Protein AF-A0A8K0AEJ9-F1 (afdb_monomer_lite)

Radius of gyration: 21.45 Å; chains: 1; bounding box: 53×52×56 Å

Sequence (208 aa):
MGLVEAIHPSLGTIEYKQPRVKLVFIGGSLLFFAAVFMVCALASYVIKTYRNLRSREKVFWNLAVVRALYGVFCTVMGSWAIWWDEVRKEKGFMTSFNSRYVHYSYKVAIQDVAHATTPTGFVTIYVTVGFFLFETIASTTSDLVFGKFNPLLNAHHFVSLLVGYFIVRTCVITFDLDDTTTPRPGNKNRYTASAIPALTRLLVVLQN

InterPro domains:
  IPR050846 TLC domain-containing [PTHR13439] (24-168)

Structure (mmCIF, N/CA/C/O backbone):
data_AF-A0A8K0AEJ9-F1
#
_entry.id   AF-A0A8K0AEJ9-F1
#
loop_
_atom_site.group_PDB
_atom_site.id
_atom_site.type_symbol
_atom_site.label_atom_id
_atom_site.label_alt_id
_atom_site.label_comp_id
_atom_site.label_asym_id
_atom_site.label_entity_id
_atom_site.label_seq_id
_atom_site.pdbx_PDB_ins_code
_atom_site.Cartn_x
_atom_site.Cartn_y
_atom_site.Cartn_z
_atom_site.occupancy
_atom_site.B_iso_or_equiv
_atom_site.auth_seq_id
_atom_site.auth_comp_id
_atom_site.auth_asym_id
_atom_site.auth_atom_id
_atom_site.pdbx_PDB_model_num
ATOM 1 N N . MET A 1 1 ? 12.250 -13.284 -16.154 1.00 59.59 1 MET A N 1
ATOM 2 C CA . MET A 1 1 ? 10.875 -12.789 -16.035 1.00 59.59 1 MET A CA 1
ATOM 3 C C . MET A 1 1 ? 10.715 -12.077 -14.701 1.00 59.59 1 MET A C 1
ATOM 5 O O . MET A 1 1 ? 11.185 -12.605 -13.694 1.00 59.59 1 MET A O 1
ATOM 9 N N . GLY A 1 2 ? 10.106 -10.890 -14.692 1.00 69.00 2 GLY A N 1
ATOM 10 C CA . GLY A 1 2 ? 9.662 -10.264 -13.447 1.00 69.00 2 GLY A CA 1
ATOM 11 C C . GLY A 1 2 ? 8.482 -11.036 -12.841 1.00 69.00 2 GLY A C 1
ATOM 12 O O . GLY A 1 2 ? 7.938 -11.956 -13.460 1.00 69.00 2 GLY A O 1
ATOM 13 N N . LEU A 1 3 ? 8.111 -10.714 -11.596 1.00 75.56 3 LEU A N 1
ATOM 14 C CA . LEU A 1 3 ? 7.035 -11.425 -10.885 1.00 75.56 3 LEU A CA 1
ATOM 15 C C . LEU A 1 3 ? 5.705 -11.293 -11.625 1.00 75.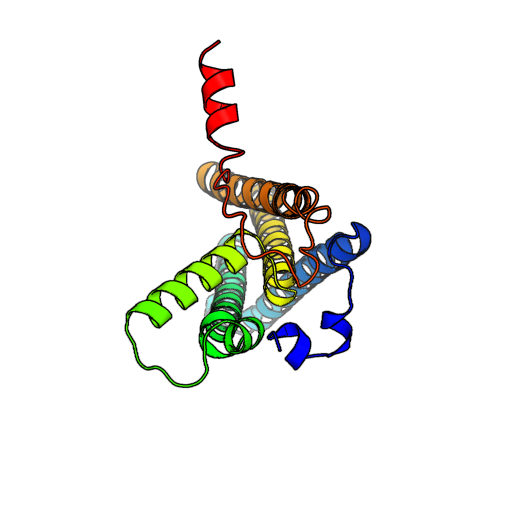56 3 LEU A C 1
ATOM 17 O O . LEU A 1 3 ? 4.933 -12.239 -11.730 1.00 75.56 3 LEU A O 1
ATOM 21 N N . VAL A 1 4 ? 5.446 -10.092 -12.128 1.00 78.56 4 VAL A N 1
ATOM 22 C CA . VAL A 1 4 ? 4.196 -9.732 -12.792 1.00 78.56 4 VAL A CA 1
ATOM 23 C C . VAL A 1 4 ? 4.031 -10.518 -14.096 1.00 78.56 4 VAL A C 1
ATOM 25 O O . VAL A 1 4 ? 2.950 -11.022 -14.391 1.00 78.56 4 VAL A O 1
ATOM 28 N N . GLU A 1 5 ? 5.122 -10.703 -14.830 1.00 79.31 5 GLU A N 1
ATOM 29 C CA . GLU A 1 5 ? 5.192 -11.484 -16.060 1.00 79.31 5 GLU A CA 1
ATOM 30 C C . GLU A 1 5 ? 5.078 -12.987 -15.798 1.00 79.31 5 GLU A C 1
ATOM 32 O O . GLU A 1 5 ? 4.494 -13.702 -16.610 1.00 79.31 5 GLU A O 1
ATOM 37 N N . ALA A 1 6 ? 5.588 -13.457 -14.655 1.00 78.00 6 ALA A N 1
ATOM 38 C CA . ALA A 1 6 ? 5.418 -14.838 -14.212 1.00 78.00 6 ALA A CA 1
ATOM 39 C C . ALA A 1 6 ? 3.964 -15.147 -13.808 1.00 78.00 6 ALA A C 1
ATOM 41 O O . ALA A 1 6 ? 3.507 -16.272 -13.997 1.00 78.00 6 ALA A O 1
ATOM 42 N N . ILE A 1 7 ? 3.230 -14.160 -13.275 1.00 79.94 7 ILE A N 1
ATOM 43 C CA . ILE A 1 7 ? 1.806 -14.299 -12.931 1.00 79.94 7 ILE A CA 1
ATOM 44 C C . ILE A 1 7 ? 0.945 -14.310 -14.195 1.00 79.94 7 ILE A C 1
ATOM 46 O O . ILE A 1 7 ? 0.068 -15.162 -14.336 1.00 79.94 7 ILE A O 1
ATOM 50 N N . HIS A 1 8 ? 1.163 -13.362 -15.109 1.00 79.69 8 HIS A N 1
ATOM 51 C CA . HIS A 1 8 ? 0.443 -13.337 -16.376 1.00 79.69 8 HIS A CA 1
ATOM 52 C C . HIS A 1 8 ? 1.277 -12.668 -17.481 1.00 79.69 8 HIS A C 1
ATOM 54 O O . HIS A 1 8 ? 1.632 -11.491 -17.354 1.00 79.69 8 HIS A O 1
ATOM 60 N N . PRO A 1 9 ? 1.526 -13.348 -18.617 1.00 77.94 9 PRO A N 1
ATOM 61 C CA . PRO A 1 9 ? 2.433 -12.847 -19.650 1.00 77.94 9 PRO A CA 1
ATOM 62 C C . PRO A 1 9 ? 1.942 -11.543 -20.294 1.00 77.94 9 PRO A C 1
ATOM 64 O O . PRO A 1 9 ? 2.753 -10.714 -20.700 1.00 77.94 9 PRO A O 1
ATOM 67 N N . SER A 1 10 ? 0.625 -11.301 -20.326 1.00 77.75 10 SER A N 1
ATOM 68 C CA . SER A 1 10 ? 0.078 -10.057 -20.887 1.00 77.75 10 SER A CA 1
ATOM 69 C C . SER A 1 10 ? 0.404 -8.815 -20.058 1.00 77.75 10 SER A C 1
ATOM 71 O O . SER A 1 10 ? 0.270 -7.714 -20.574 1.00 77.75 10 SER A O 1
ATOM 73 N N . LEU A 1 11 ? 0.787 -8.954 -18.784 1.00 74.19 11 LEU A N 1
ATOM 74 C CA . LEU A 1 11 ? 1.164 -7.811 -17.951 1.00 74.19 11 LEU A CA 1
ATOM 75 C C . LEU A 1 11 ? 2.573 -7.303 -18.305 1.00 74.19 11 LEU A C 1
ATOM 77 O O . LEU A 1 11 ? 2.883 -6.143 -18.051 1.00 74.19 11 LEU A O 1
ATOM 81 N N . GLY A 1 12 ? 3.409 -8.120 -18.952 1.00 70.00 12 GLY A N 1
ATOM 82 C CA . GLY A 1 12 ? 4.720 -7.690 -19.450 1.00 70.00 12 GLY A CA 1
ATOM 83 C C . GLY A 1 12 ? 4.646 -6.783 -20.681 1.00 70.00 12 GLY A C 1
ATOM 84 O O . GLY A 1 12 ? 5.571 -6.021 -20.937 1.00 70.00 12 GLY A O 1
ATOM 85 N N . THR A 1 13 ? 3.540 -6.825 -21.430 1.00 76.38 13 THR A N 1
ATOM 86 C CA . THR A 1 13 ? 3.364 -6.067 -22.682 1.00 76.38 13 THR A CA 1
ATOM 87 C C . THR A 1 13 ? 2.575 -4.767 -22.509 1.00 76.38 13 THR A C 1
ATOM 89 O O . THR A 1 13 ? 2.302 -4.083 -23.492 1.00 76.38 13 THR A O 1
ATOM 92 N N . ILE A 1 14 ? 2.146 -4.436 -21.287 1.00 79.06 14 ILE A N 1
ATOM 93 C CA . ILE A 1 14 ? 1.323 -3.249 -21.023 1.00 79.06 14 ILE A CA 1
ATOM 94 C C . ILE A 1 14 ? 2.189 -1.992 -20.983 1.00 79.06 14 ILE A C 1
ATOM 96 O O . ILE A 1 14 ? 3.229 -1.940 -20.330 1.00 79.06 14 ILE A O 1
ATOM 100 N N . GLU A 1 15 ? 1.699 -0.927 -21.612 1.00 82.31 15 GLU A N 1
ATOM 101 C CA . GLU A 1 15 ? 2.324 0.387 -21.544 1.00 82.31 15 GLU A CA 1
ATOM 102 C C . GLU A 1 15 ? 1.940 1.125 -20.249 1.00 82.31 15 GLU A C 1
ATOM 104 O O . GLU A 1 15 ? 0.974 1.888 -20.174 1.00 82.31 15 GLU A O 1
ATOM 109 N N . TYR A 1 16 ? 2.737 0.922 -19.202 1.00 77.50 16 TYR A N 1
ATOM 110 C CA . TYR A 1 16 ? 2.529 1.529 -17.881 1.00 77.50 16 TYR A CA 1
ATOM 111 C C . TYR A 1 16 ? 2.635 3.067 -17.871 1.00 77.50 16 TYR A C 1
ATOM 113 O O . TYR A 1 16 ? 2.119 3.731 -16.970 1.00 77.50 16 TYR A O 1
ATOM 121 N N . LYS A 1 17 ? 3.244 3.675 -18.898 1.00 75.25 17 LYS A N 1
ATOM 122 C CA . LYS A 1 17 ? 3.342 5.138 -19.025 1.00 75.25 17 LYS A CA 1
ATOM 123 C C . LYS A 1 17 ? 1.991 5.800 -19.320 1.00 75.25 17 LYS A C 1
ATOM 125 O O . LYS A 1 17 ? 1.803 6.964 -18.947 1.00 75.25 17 LYS A O 1
ATOM 130 N N . GLN A 1 18 ? 1.037 5.073 -19.903 1.00 80.06 18 GLN A N 1
ATOM 131 C CA . GLN A 1 18 ? -0.262 5.617 -20.283 1.00 80.06 18 GLN A CA 1
ATOM 132 C C . GLN A 1 18 ? -1.083 6.032 -19.041 1.00 80.06 18 GLN A C 1
ATOM 134 O O . GLN A 1 18 ? -1.255 5.236 -18.115 1.00 80.06 18 GLN A O 1
ATOM 139 N N . PRO A 1 19 ? -1.659 7.252 -18.997 1.00 75.62 19 PRO A N 1
ATOM 140 C CA . PRO A 1 19 ? -2.388 7.740 -17.819 1.00 75.62 19 PRO A CA 1
ATOM 141 C C . PRO A 1 19 ? -3.609 6.883 -17.470 1.00 75.62 19 PRO A C 1
ATOM 143 O O . PRO A 1 19 ? -3.923 6.697 -16.296 1.00 75.62 19 PRO A O 1
ATOM 146 N N . ARG A 1 20 ? -4.271 6.308 -18.480 1.00 77.38 20 ARG A N 1
ATOM 147 C CA . ARG A 1 20 ? -5.414 5.411 -18.285 1.00 77.38 20 ARG A CA 1
ATOM 148 C C . ARG A 1 20 ? -5.016 4.143 -17.531 1.00 77.38 20 ARG A C 1
ATOM 150 O O . ARG A 1 20 ? -5.710 3.760 -16.597 1.00 77.38 20 ARG A O 1
ATOM 157 N N . VAL A 1 21 ? -3.889 3.533 -17.897 1.00 82.38 21 VAL A N 1
ATOM 158 C CA . VAL A 1 21 ? -3.359 2.337 -17.228 1.00 82.38 21 VAL A CA 1
ATOM 159 C C . VAL A 1 21 ? -3.029 2.656 -15.771 1.00 82.38 21 VAL A C 1
ATOM 161 O O . VAL A 1 21 ? -3.487 1.951 -14.876 1.00 82.38 21 VAL A O 1
ATOM 164 N N . LYS A 1 22 ? -2.345 3.779 -15.514 1.00 82.94 22 LYS A N 1
ATOM 165 C CA . LYS A 1 22 ? -2.042 4.243 -14.148 1.00 82.94 22 LYS A CA 1
ATOM 166 C C . LYS A 1 22 ? -3.300 4.363 -13.294 1.00 82.94 22 LYS A C 1
ATOM 168 O O . LYS A 1 22 ? -3.340 3.835 -12.188 1.00 82.94 22 LYS A O 1
ATOM 173 N N . LEU A 1 23 ? -4.337 5.021 -13.813 1.00 80.38 23 LEU A N 1
ATOM 174 C CA . LEU A 1 23 ? -5.600 5.196 -13.095 1.00 80.38 23 LEU A CA 1
ATOM 175 C C . LEU A 1 23 ? -6.321 3.870 -12.842 1.00 80.38 23 LEU A C 1
ATOM 177 O O . LEU A 1 23 ? -6.885 3.699 -11.768 1.00 80.38 23 LEU A O 1
ATOM 181 N N . VAL A 1 24 ? -6.280 2.924 -13.784 1.00 86.62 24 VAL A N 1
ATOM 182 C CA . VAL A 1 24 ? -6.877 1.593 -13.596 1.00 86.62 24 VAL A CA 1
ATOM 183 C C . VAL A 1 24 ? -6.157 0.820 -12.491 1.00 86.62 24 VAL A C 1
ATOM 185 O O . VAL A 1 24 ? -6.822 0.254 -11.629 1.00 86.62 24 VAL A O 1
ATOM 188 N N . PHE A 1 25 ? -4.823 0.835 -12.452 1.00 87.06 25 PHE A N 1
ATOM 189 C CA . PHE A 1 25 ? -4.064 0.159 -11.394 1.00 87.06 25 PHE A CA 1
ATOM 190 C C . PHE A 1 25 ? -4.223 0.837 -10.027 1.00 87.06 25 PHE A C 1
ATOM 192 O O . PHE A 1 25 ? -4.432 0.153 -9.024 1.00 87.06 25 PHE A O 1
ATOM 199 N N . ILE A 1 26 ? -4.176 2.171 -9.969 1.00 86.94 26 ILE A N 1
ATOM 200 C CA . ILE A 1 26 ? -4.368 2.933 -8.723 1.00 86.94 26 ILE A CA 1
ATOM 201 C C . ILE A 1 26 ? -5.808 2.775 -8.211 1.00 86.94 26 ILE A C 1
ATOM 203 O O . ILE A 1 26 ? -6.024 2.476 -7.040 1.00 86.94 26 ILE A O 1
ATOM 207 N N . GLY A 1 27 ? -6.805 2.927 -9.083 1.00 85.75 27 GLY A N 1
ATOM 208 C CA . GLY A 1 27 ? -8.216 2.766 -8.728 1.00 85.75 27 GLY A CA 1
ATOM 209 C C . GLY A 1 27 ? -8.565 1.323 -8.367 1.00 85.75 27 GLY A C 1
ATOM 210 O O . GLY A 1 27 ? -9.281 1.083 -7.398 1.00 85.75 27 GLY A O 1
ATOM 211 N N . GLY A 1 28 ? -8.010 0.354 -9.098 1.00 89.75 28 GLY A N 1
ATOM 212 C CA . GLY A 1 28 ? -8.178 -1.069 -8.822 1.00 89.75 28 GLY A CA 1
ATOM 213 C C . GLY A 1 28 ? -7.574 -1.480 -7.481 1.00 89.75 28 GLY A C 1
ATOM 214 O O . GLY A 1 28 ? -8.232 -2.170 -6.708 1.00 89.75 28 GLY A O 1
ATOM 215 N N . SER A 1 29 ? -6.365 -1.009 -7.157 1.00 90.75 29 SER A N 1
ATOM 216 C CA . SER A 1 29 ? -5.747 -1.264 -5.847 1.00 90.75 29 SER A CA 1
ATOM 217 C C . SER A 1 29 ? -6.504 -0.579 -4.707 1.00 90.75 29 SER A C 1
ATOM 219 O O . SER A 1 29 ? -6.737 -1.213 -3.680 1.00 90.75 29 SER A O 1
ATOM 221 N N . LEU A 1 30 ? -6.980 0.655 -4.896 1.00 89.81 30 LEU A N 1
ATOM 222 C CA . LEU A 1 30 ? -7.853 1.325 -3.927 1.00 89.81 30 LEU A CA 1
ATOM 223 C C . LEU A 1 30 ? -9.119 0.507 -3.650 1.00 89.81 30 LEU A C 1
ATOM 225 O O . LEU A 1 30 ? -9.461 0.276 -2.490 1.00 89.81 30 LEU A O 1
ATOM 229 N N . LEU A 1 31 ? -9.799 0.040 -4.701 1.00 93.56 31 LEU A N 1
ATOM 230 C CA . LEU A 1 31 ? -11.008 -0.770 -4.567 1.00 93.56 31 LEU A CA 1
ATOM 231 C C . LEU A 1 31 ? -10.716 -2.113 -3.890 1.00 93.56 31 LEU A C 1
ATOM 233 O O . LEU A 1 31 ? -11.483 -2.545 -3.033 1.00 93.56 31 LEU A O 1
ATOM 237 N N . PHE A 1 32 ? -9.599 -2.752 -4.235 1.00 93.50 32 PHE A N 1
ATOM 238 C CA . PHE A 1 32 ? -9.157 -3.994 -3.611 1.00 93.50 32 PHE A CA 1
ATOM 239 C C . PHE A 1 32 ? -8.949 -3.822 -2.102 1.00 93.50 32 PHE A C 1
ATOM 241 O O . PHE A 1 32 ? -9.530 -4.571 -1.318 1.00 93.50 32 PHE A O 1
ATOM 248 N N . PHE A 1 33 ? -8.192 -2.810 -1.669 1.00 92.38 33 PHE A N 1
ATOM 249 C CA . PHE A 1 33 ? -7.968 -2.569 -0.240 1.00 92.38 33 PHE A CA 1
ATOM 250 C C . PHE A 1 33 ? -9.242 -2.132 0.491 1.00 92.38 33 PHE A C 1
ATOM 252 O O . PHE A 1 33 ? -9.452 -2.545 1.632 1.00 92.38 33 PHE A O 1
ATOM 259 N N . ALA A 1 34 ? -10.138 -1.392 -0.169 1.00 90.94 34 ALA A N 1
ATOM 260 C CA . ALA A 1 34 ? -11.462 -1.091 0.370 1.00 90.94 34 ALA A CA 1
ATOM 261 C C . ALA A 1 34 ? -12.310 -2.362 0.560 1.00 90.94 34 ALA A C 1
ATOM 263 O O . ALA A 1 34 ? -12.944 -2.530 1.601 1.00 90.94 34 ALA A O 1
ATOM 264 N N . ALA A 1 35 ? -12.287 -3.293 -0.396 1.00 92.75 35 ALA A N 1
ATOM 265 C CA . ALA A 1 35 ? -12.978 -4.574 -0.277 1.00 92.75 35 ALA A CA 1
ATOM 266 C C . ALA A 1 35 ? -12.390 -5.431 0.854 1.00 92.75 35 ALA A C 1
ATOM 268 O O . ALA A 1 35 ? -13.140 -5.951 1.678 1.00 92.75 35 ALA A O 1
ATOM 269 N N . VAL A 1 36 ? -11.059 -5.520 0.958 1.00 91.56 36 VAL A N 1
ATOM 270 C CA . VAL A 1 36 ? -10.372 -6.206 2.067 1.00 91.56 36 VAL A CA 1
ATOM 271 C C . VAL A 1 36 ? -10.753 -5.586 3.411 1.00 91.56 36 VAL A C 1
ATOM 273 O O . VAL A 1 36 ? -11.052 -6.314 4.355 1.00 91.56 36 VAL A O 1
ATOM 276 N N . PHE A 1 37 ? -10.806 -4.256 3.501 1.00 91.25 37 PHE A N 1
ATOM 277 C CA . PHE A 1 37 ? -11.259 -3.551 4.699 1.00 91.25 37 PHE A CA 1
ATOM 278 C C . PHE A 1 37 ? -12.699 -3.923 5.070 1.00 91.25 37 PHE A C 1
ATOM 280 O O . PHE A 1 37 ? -12.971 -4.223 6.231 1.00 91.25 37 PHE A O 1
ATOM 287 N N . MET A 1 38 ? -13.611 -3.960 4.094 1.00 90.38 38 MET A N 1
ATOM 288 C CA . MET A 1 38 ? -15.008 -4.349 4.308 1.00 90.38 38 MET A CA 1
ATOM 289 C C . MET A 1 38 ? -15.139 -5.805 4.761 1.00 90.38 38 MET A C 1
ATOM 291 O O . MET A 1 38 ? -15.845 -6.087 5.727 1.00 90.38 38 MET A O 1
ATOM 295 N N . VAL A 1 39 ? -14.424 -6.729 4.118 1.00 90.88 39 VAL A N 1
ATOM 296 C CA . VAL A 1 39 ? -14.401 -8.145 4.509 1.00 90.88 39 VAL A CA 1
ATOM 297 C C . VAL A 1 39 ? -13.821 -8.307 5.912 1.00 90.88 39 VAL A C 1
ATOM 299 O O . VAL A 1 39 ? -14.400 -9.020 6.728 1.00 90.88 39 VAL A O 1
ATOM 302 N N . CYS A 1 40 ? -12.732 -7.605 6.235 1.00 88.81 40 CYS A N 1
ATOM 303 C CA . CYS A 1 40 ? -12.133 -7.611 7.568 1.00 88.81 40 CYS A CA 1
ATOM 304 C C . CYS A 1 40 ? -13.101 -7.064 8.621 1.00 88.81 40 CYS A C 1
ATOM 306 O O . CYS A 1 40 ? -13.229 -7.648 9.698 1.00 88.81 40 CYS A O 1
ATOM 308 N N . ALA A 1 41 ? -13.828 -5.992 8.303 1.00 86.81 41 ALA A N 1
ATOM 309 C CA . ALA A 1 41 ? -14.835 -5.433 9.190 1.00 86.81 41 ALA A CA 1
ATOM 310 C C . ALA A 1 41 ? -15.947 -6.450 9.473 1.00 86.81 41 ALA A C 1
ATOM 312 O O . ALA A 1 41 ? -16.267 -6.674 10.640 1.00 86.81 41 ALA A O 1
ATOM 313 N N . LEU A 1 42 ? -16.484 -7.103 8.434 1.00 88.38 42 LEU A N 1
ATOM 314 C CA . LEU A 1 42 ? -17.519 -8.137 8.548 1.00 88.38 42 LEU A CA 1
ATOM 315 C C . LEU A 1 42 ? -17.032 -9.359 9.335 1.00 88.38 42 LEU A C 1
ATOM 317 O O . LEU A 1 42 ? -17.702 -9.791 10.270 1.00 88.38 42 LEU A O 1
ATOM 321 N N . ALA A 1 43 ? -15.850 -9.883 9.008 1.00 87.25 43 ALA A N 1
ATOM 322 C CA . ALA A 1 43 ? -15.257 -11.024 9.700 1.00 87.25 43 ALA A CA 1
ATOM 323 C C . ALA A 1 43 ? -14.997 -10.717 11.182 1.00 87.25 43 ALA A C 1
ATOM 325 O O . ALA A 1 43 ? -15.254 -11.548 12.054 1.00 87.25 43 ALA A O 1
ATOM 326 N N . SER A 1 44 ? -14.557 -9.495 11.490 1.00 85.69 44 SER A N 1
ATOM 327 C CA . SER A 1 44 ? -14.261 -9.084 12.861 1.00 85.69 44 SER A CA 1
ATOM 328 C C . SER A 1 44 ? -15.513 -8.992 13.740 1.00 85.69 44 SER A C 1
ATOM 330 O O . SER A 1 44 ? -15.405 -9.184 14.949 1.00 85.69 44 SER A O 1
ATOM 332 N N . TYR A 1 45 ? -16.721 -8.819 13.181 1.00 84.25 45 TYR A N 1
ATOM 333 C CA . TYR A 1 45 ? -17.969 -8.866 13.966 1.00 84.25 45 TYR A CA 1
ATOM 334 C C . TYR A 1 45 ? -18.229 -10.222 14.638 1.00 84.25 45 TYR A C 1
ATOM 336 O O . TYR A 1 45 ? -18.959 -10.273 15.632 1.00 84.25 45 TYR A O 1
ATOM 344 N N . VAL A 1 46 ? -17.615 -11.303 14.149 1.00 84.50 46 VAL A N 1
ATOM 345 C CA . VAL A 1 46 ? -17.721 -12.644 14.745 1.00 84.50 46 VAL A CA 1
ATOM 346 C C . VAL A 1 46 ? -16.939 -12.732 16.066 1.00 84.50 46 VAL A C 1
ATOM 348 O O . VAL A 1 46 ? -17.272 -13.525 16.947 1.00 84.50 46 VAL A O 1
ATOM 351 N N . ILE A 1 47 ? -15.931 -11.876 16.259 1.00 86.56 47 ILE A N 1
ATOM 352 C CA . ILE A 1 47 ? -15.034 -11.915 17.416 1.00 86.56 47 ILE A CA 1
ATOM 353 C C . ILE A 1 47 ? -15.641 -11.117 18.580 1.00 86.56 47 ILE A C 1
ATOM 355 O O . ILE A 1 47 ? -15.885 -9.913 18.479 1.00 86.56 47 ILE A O 1
ATOM 359 N N . LYS A 1 48 ? -15.829 -11.769 19.739 1.00 79.38 48 LYS A N 1
ATOM 360 C CA . LYS A 1 48 ? -16.346 -11.124 20.968 1.00 79.38 48 LYS A CA 1
ATOM 361 C C . LYS A 1 48 ? -15.514 -9.909 21.389 1.00 79.38 48 LYS A C 1
ATOM 363 O O . LYS A 1 48 ? -16.083 -8.885 21.754 1.00 79.38 48 LYS A O 1
ATOM 368 N N . THR A 1 49 ? -14.189 -10.008 21.280 1.00 82.62 49 THR A N 1
ATOM 369 C CA . THR A 1 49 ? -13.251 -8.913 21.561 1.00 82.62 49 THR A CA 1
ATOM 370 C C . THR A 1 49 ? -13.577 -7.685 20.719 1.00 82.62 49 THR A C 1
ATOM 372 O O . THR A 1 49 ? -13.824 -6.621 21.271 1.00 82.62 49 THR A O 1
ATOM 375 N N . TYR A 1 50 ? -13.694 -7.843 19.398 1.00 80.75 50 TYR A N 1
ATOM 376 C CA . TYR A 1 50 ? -13.988 -6.740 18.483 1.00 80.75 50 TYR A CA 1
ATOM 377 C C . TYR A 1 50 ? -15.364 -6.114 18.736 1.00 80.75 50 TYR A C 1
ATOM 379 O O . TYR A 1 50 ? -15.520 -4.902 18.617 1.00 80.75 50 TYR A O 1
ATOM 387 N N . ARG A 1 51 ? -16.371 -6.899 19.140 1.00 80.81 51 ARG A N 1
ATOM 388 C CA . ARG A 1 51 ? -17.712 -6.369 19.443 1.00 80.81 51 ARG A CA 1
ATOM 389 C C . ARG A 1 51 ? -17.713 -5.351 20.585 1.00 80.81 51 ARG A C 1
ATOM 391 O O . ARG A 1 51 ? -18.457 -4.374 20.482 1.00 80.81 51 ARG A O 1
ATOM 398 N N . ASN A 1 52 ? -16.869 -5.556 21.596 1.00 87.25 52 ASN A N 1
ATOM 399 C CA . ASN A 1 52 ? -16.771 -4.698 22.780 1.00 87.25 52 ASN A CA 1
ATOM 400 C C . ASN A 1 52 ? -15.890 -3.454 22.580 1.00 87.25 52 ASN A C 1
ATOM 402 O O . ASN A 1 52 ? -15.893 -2.576 23.439 1.00 87.25 52 ASN A O 1
ATOM 406 N N . LEU A 1 53 ? -15.159 -3.354 21.465 1.00 84.38 53 LEU A N 1
ATOM 407 C CA . LEU A 1 53 ? -14.356 -2.169 21.156 1.00 84.38 53 LEU A CA 1
ATOM 408 C C . LEU A 1 53 ? -15.244 -0.958 20.839 1.00 84.38 53 LEU A C 1
ATOM 410 O O . LEU A 1 53 ? -16.358 -1.078 20.312 1.00 84.38 53 LEU A O 1
ATOM 414 N N . ARG A 1 54 ? -14.721 0.244 21.087 1.00 83.06 54 ARG A N 1
ATOM 415 C CA . ARG A 1 54 ? -15.367 1.490 20.664 1.00 83.06 54 ARG A CA 1
ATOM 416 C C . ARG A 1 54 ? -15.366 1.576 19.136 1.00 83.06 54 ARG A C 1
ATOM 418 O O . ARG A 1 54 ? -14.419 1.142 18.485 1.00 83.06 54 ARG A O 1
ATOM 425 N N . SER A 1 55 ? -16.382 2.203 18.536 1.00 79.62 55 SER A N 1
ATOM 426 C CA . SER A 1 55 ? -16.500 2.327 17.068 1.00 79.62 55 SER A CA 1
ATOM 427 C C . SER A 1 55 ? -15.256 2.914 16.385 1.00 79.62 55 SER A C 1
ATOM 429 O O . SER A 1 55 ? -14.934 2.525 15.269 1.00 79.62 55 SER A O 1
ATOM 431 N N . ARG A 1 56 ? -14.511 3.786 17.078 1.00 79.56 56 ARG A N 1
ATOM 432 C CA . ARG A 1 56 ? -13.228 4.325 16.604 1.00 79.56 56 ARG A CA 1
ATOM 433 C C . ARG A 1 56 ? -12.128 3.261 16.548 1.00 79.56 56 ARG A C 1
ATOM 435 O O . ARG A 1 56 ? -11.403 3.165 15.566 1.00 79.56 56 ARG A O 1
ATOM 442 N N . GLU A 1 57 ? -12.006 2.456 17.598 1.00 84.56 57 GLU A N 1
ATOM 443 C CA . GLU A 1 57 ? -10.975 1.418 17.716 1.00 84.56 57 GLU A CA 1
ATOM 444 C C . GLU A 1 57 ? -11.208 0.292 16.707 1.00 84.56 57 GLU A C 1
ATOM 446 O O . GLU A 1 57 ? -10.249 -0.262 16.186 1.00 84.56 57 GLU A O 1
ATOM 451 N N . LYS A 1 58 ? -12.471 0.019 16.353 1.00 85.94 58 LYS A N 1
ATOM 452 C CA . LYS A 1 58 ? -12.840 -0.914 15.276 1.00 85.94 58 LYS A CA 1
ATOM 453 C C . LYS A 1 58 ? -12.244 -0.511 13.928 1.00 85.94 58 LYS A C 1
ATOM 455 O O . LYS A 1 58 ? -11.689 -1.348 13.222 1.00 85.94 58 LYS A O 1
ATOM 460 N N . VAL A 1 59 ? -12.332 0.775 13.586 1.00 86.00 59 VAL A N 1
ATOM 461 C CA . VAL A 1 59 ? -11.767 1.306 12.338 1.00 86.00 59 VAL A CA 1
ATOM 462 C C . VAL A 1 59 ? -10.244 1.191 12.357 1.00 86.00 59 VAL A C 1
ATOM 464 O O . VAL A 1 59 ? -9.675 0.644 11.416 1.00 86.00 59 VAL A O 1
ATOM 467 N N . PHE A 1 60 ? -9.589 1.598 13.450 1.00 86.06 60 PHE A N 1
ATOM 468 C CA . PHE A 1 60 ? -8.135 1.444 13.598 1.00 86.06 60 PHE A CA 1
ATOM 469 C C . PHE A 1 60 ? -7.674 -0.014 13.539 1.00 86.06 60 PHE A C 1
ATOM 471 O O . PHE A 1 60 ? -6.653 -0.299 12.918 1.00 86.06 60 PHE A O 1
ATOM 478 N N . TRP A 1 61 ? -8.434 -0.934 14.135 1.00 87.50 61 TRP A N 1
ATOM 479 C CA . TRP A 1 61 ? -8.160 -2.367 14.080 1.00 87.50 61 TRP A CA 1
ATOM 480 C C . TRP A 1 61 ? -8.174 -2.879 12.640 1.00 87.50 61 TRP A C 1
ATOM 482 O O . TRP A 1 61 ? -7.218 -3.508 12.194 1.00 87.50 61 TRP A O 1
ATOM 492 N N . ASN A 1 62 ? -9.220 -2.552 11.878 1.00 89.88 62 ASN A N 1
ATOM 493 C CA . ASN A 1 62 ? -9.308 -2.961 10.478 1.00 89.88 62 ASN A CA 1
ATOM 494 C C . ASN A 1 62 ? -8.213 -2.306 9.626 1.00 89.88 62 ASN A C 1
ATOM 496 O O . ASN A 1 62 ? -7.597 -2.987 8.812 1.00 89.88 62 ASN A O 1
AT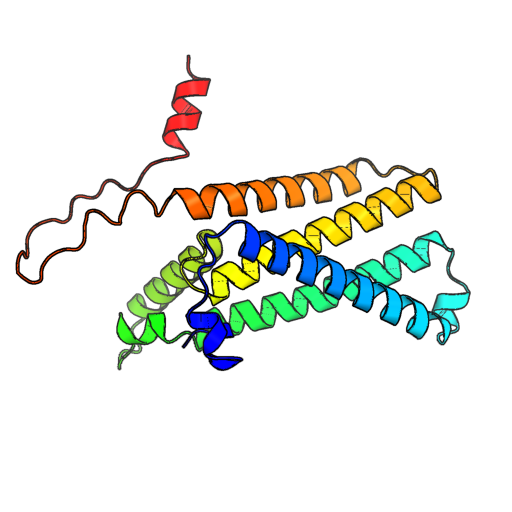OM 500 N N . LEU A 1 63 ? -7.901 -1.024 9.845 1.00 88.56 63 LEU A N 1
ATOM 501 C CA . LEU A 1 63 ? -6.776 -0.356 9.178 1.00 88.56 63 LEU A CA 1
ATOM 502 C C . LEU A 1 63 ? -5.439 -1.052 9.471 1.00 88.56 63 LEU A C 1
ATOM 504 O O . LEU A 1 63 ? -4.632 -1.220 8.559 1.00 88.56 63 LEU A O 1
ATOM 508 N N . ALA A 1 64 ? -5.212 -1.504 10.707 1.00 89.94 64 ALA A N 1
ATOM 509 C CA . ALA A 1 64 ? -4.008 -2.247 11.067 1.00 89.94 64 ALA A CA 1
ATOM 510 C C . ALA A 1 64 ? -3.896 -3.577 10.303 1.00 89.94 64 ALA A C 1
ATOM 512 O O . ALA A 1 64 ? -2.814 -3.914 9.824 1.00 89.94 64 ALA A O 1
ATOM 513 N N . VAL A 1 65 ? -5.007 -4.298 10.120 1.00 90.50 65 VAL A N 1
ATOM 514 C CA . VAL A 1 65 ? -5.026 -5.537 9.325 1.00 90.50 65 VAL A CA 1
ATOM 515 C C . VAL A 1 65 ? -4.695 -5.260 7.858 1.00 90.50 65 VAL A C 1
ATOM 517 O O . VAL A 1 65 ? -3.850 -5.947 7.284 1.00 90.50 65 VAL A O 1
ATOM 520 N N . VAL A 1 66 ? -5.296 -4.232 7.250 1.00 92.69 66 VAL A N 1
ATOM 521 C CA . VAL A 1 66 ? -5.011 -3.886 5.847 1.00 92.69 66 VAL A CA 1
ATOM 522 C C . VAL A 1 66 ? -3.544 -3.461 5.670 1.00 92.69 66 VAL A C 1
ATOM 524 O O . VAL A 1 66 ? -2.905 -3.885 4.709 1.00 92.69 66 VAL A O 1
ATOM 527 N N . ARG A 1 67 ? -2.967 -2.713 6.625 1.00 91.69 67 ARG A N 1
ATOM 528 C CA . ARG A 1 67 ? -1.526 -2.383 6.646 1.00 91.69 67 ARG A CA 1
ATOM 529 C C . ARG A 1 67 ? -0.645 -3.624 6.719 1.00 91.69 67 ARG A C 1
ATOM 531 O O . ARG A 1 67 ? 0.353 -3.697 6.010 1.00 91.69 67 ARG A O 1
ATOM 538 N N . ALA A 1 68 ? -1.001 -4.593 7.560 1.00 92.38 68 ALA A N 1
ATOM 539 C CA . ALA A 1 68 ? -0.246 -5.836 7.682 1.00 92.38 68 ALA A CA 1
ATOM 540 C C . ALA A 1 68 ? -0.268 -6.635 6.370 1.00 92.38 68 ALA A C 1
ATOM 542 O O . ALA A 1 68 ? 0.779 -7.086 5.911 1.00 92.38 68 ALA A O 1
ATOM 543 N N . LEU A 1 69 ? -1.434 -6.744 5.722 1.00 92.31 69 LEU A N 1
ATOM 544 C CA . LEU A 1 69 ? -1.572 -7.404 4.419 1.00 92.31 69 LEU A CA 1
ATOM 545 C C . LEU A 1 69 ? -0.748 -6.711 3.331 1.00 92.31 69 LEU A C 1
ATOM 547 O O . LEU A 1 69 ? -0.055 -7.375 2.562 1.00 92.31 69 LEU A O 1
ATOM 551 N N . TYR A 1 70 ? -0.776 -5.379 3.299 1.00 91.69 70 TYR A N 1
ATOM 552 C CA . TYR A 1 70 ? 0.068 -4.602 2.399 1.00 91.69 70 TYR A CA 1
ATOM 553 C C . TYR A 1 70 ? 1.567 -4.811 2.681 1.00 91.69 70 TYR A C 1
ATOM 555 O O . TYR A 1 70 ? 2.358 -4.971 1.754 1.00 91.69 70 TYR A O 1
ATOM 563 N N . GLY A 1 71 ? 1.965 -4.896 3.953 1.00 90.75 71 GLY A N 1
ATOM 564 C CA . GLY A 1 71 ? 3.335 -5.226 4.347 1.00 90.75 71 GLY A CA 1
ATOM 565 C C . GLY A 1 71 ? 3.793 -6.583 3.808 1.00 90.75 71 GLY A C 1
ATOM 566 O O . GLY A 1 71 ? 4.863 -6.668 3.209 1.00 90.75 71 GLY A O 1
ATOM 567 N N . VAL A 1 72 ? 2.957 -7.621 3.938 1.00 92.69 72 VAL A N 1
ATOM 568 C CA . VAL A 1 72 ? 3.232 -8.957 3.374 1.00 92.69 72 VAL A CA 1
ATOM 569 C C . VAL A 1 72 ? 3.392 -8.886 1.857 1.00 92.69 72 VAL A C 1
ATOM 571 O O . VAL A 1 72 ? 4.345 -9.451 1.320 1.00 92.69 72 VAL A O 1
ATOM 574 N N . PHE A 1 73 ? 2.512 -8.154 1.167 1.00 91.50 73 PHE A N 1
ATOM 575 C CA . PHE A 1 73 ? 2.636 -7.916 -0.271 1.00 91.50 73 PHE A CA 1
ATOM 576 C C . PHE A 1 73 ? 4.002 -7.306 -0.622 1.00 91.50 73 PHE A C 1
ATOM 578 O O . PHE A 1 73 ? 4.725 -7.869 -1.442 1.00 91.50 73 PHE A O 1
ATOM 585 N N . CYS A 1 74 ? 4.417 -6.228 0.048 1.00 87.56 74 CYS A N 1
ATOM 586 C CA . CYS A 1 74 ? 5.720 -5.596 -0.178 1.00 87.56 74 CYS A CA 1
ATOM 587 C C . CYS A 1 74 ? 6.897 -6.546 0.078 1.00 87.56 74 CYS A C 1
ATOM 589 O O . CYS A 1 74 ? 7.868 -6.534 -0.677 1.00 87.56 74 CYS A O 1
ATOM 591 N N . THR A 1 75 ? 6.819 -7.397 1.105 1.00 88.19 75 THR A N 1
ATOM 592 C CA . THR A 1 75 ? 7.852 -8.406 1.375 1.00 88.19 75 THR A CA 1
ATOM 593 C C . THR A 1 75 ? 7.947 -9.429 0.247 1.00 88.19 75 THR A C 1
ATOM 595 O O . THR A 1 75 ? 9.058 -9.767 -0.161 1.00 88.19 75 THR A O 1
ATOM 598 N N . VAL A 1 76 ? 6.818 -9.894 -0.291 1.00 88.56 76 VAL A N 1
ATOM 599 C CA . VAL A 1 76 ? 6.795 -10.841 -1.418 1.00 88.56 76 VAL A CA 1
ATOM 600 C C . VAL A 1 76 ? 7.354 -10.191 -2.683 1.00 88.56 76 VAL A C 1
ATOM 602 O O . VAL A 1 76 ? 8.251 -10.763 -3.300 1.00 88.56 76 VAL A O 1
ATOM 605 N N . MET A 1 77 ? 6.901 -8.981 -3.028 1.00 84.12 77 MET A N 1
ATOM 606 C CA . MET A 1 77 ? 7.402 -8.235 -4.192 1.00 84.12 77 MET A CA 1
ATOM 607 C C . MET A 1 77 ? 8.908 -7.966 -4.078 1.00 84.12 77 MET A C 1
ATOM 609 O O . MET A 1 77 ? 9.661 -8.230 -5.014 1.00 84.12 77 MET A O 1
ATOM 613 N N . GLY A 1 78 ? 9.362 -7.486 -2.916 1.00 81.94 78 GLY A N 1
ATOM 614 C CA . GLY A 1 78 ? 10.767 -7.177 -2.656 1.00 81.94 78 GLY A CA 1
ATOM 615 C C . GLY A 1 78 ? 11.653 -8.420 -2.657 1.00 81.94 78 GLY A C 1
ATOM 616 O O . GLY A 1 78 ? 12.738 -8.402 -3.236 1.00 81.94 78 GLY A O 1
ATOM 617 N N . SER A 1 79 ? 11.176 -9.524 -2.079 1.00 83.94 79 SER A N 1
ATOM 618 C CA . SER A 1 79 ? 11.903 -10.795 -2.116 1.00 83.94 79 SER A CA 1
ATOM 619 C C . SER A 1 79 ? 11.992 -11.318 -3.547 1.00 83.94 79 SER A C 1
ATOM 621 O O . SER A 1 79 ? 13.081 -11.611 -4.039 1.00 83.94 79 SER A O 1
ATOM 623 N N . TRP A 1 80 ? 10.881 -11.362 -4.281 1.00 82.56 80 TRP A N 1
ATOM 624 C CA . TRP A 1 80 ? 10.928 -11.807 -5.670 1.00 82.56 80 TRP A CA 1
ATOM 625 C C . TRP A 1 80 ? 11.887 -10.969 -6.507 1.00 82.56 80 TRP A C 1
ATOM 627 O O . TRP A 1 80 ? 12.708 -11.525 -7.238 1.00 82.56 80 TRP A O 1
ATOM 637 N N . ALA A 1 81 ? 11.834 -9.644 -6.344 1.00 76.44 81 ALA A N 1
ATOM 638 C CA . ALA A 1 81 ? 12.775 -8.753 -6.986 1.00 76.44 81 ALA A CA 1
ATOM 639 C C . ALA A 1 81 ? 14.205 -9.195 -6.654 1.00 76.44 81 ALA A C 1
ATOM 641 O O . ALA A 1 81 ? 14.980 -9.443 -7.566 1.00 76.44 81 ALA A O 1
ATOM 642 N N . ILE A 1 82 ? 14.591 -9.338 -5.386 1.00 73.00 82 ILE A N 1
ATOM 643 C CA . ILE A 1 82 ? 15.976 -9.664 -5.005 1.00 73.00 82 ILE A CA 1
ATOM 644 C C . ILE A 1 82 ? 16.456 -11.001 -5.598 1.00 73.00 82 ILE A C 1
ATOM 646 O O . ILE A 1 82 ? 17.563 -11.042 -6.138 1.00 73.00 82 ILE A O 1
ATOM 650 N N . TRP A 1 83 ? 15.645 -12.059 -5.539 1.00 73.75 83 TRP A N 1
ATOM 651 C CA . TRP A 1 83 ? 16.097 -13.429 -5.820 1.00 73.75 83 TRP A CA 1
ATOM 652 C C . TRP A 1 83 ? 15.780 -13.956 -7.232 1.00 73.75 83 TRP A C 1
ATOM 654 O O . TRP A 1 83 ? 16.567 -14.741 -7.766 1.00 73.75 83 TRP A O 1
ATOM 664 N N . TRP A 1 84 ? 14.661 -13.561 -7.849 1.00 67.50 84 TRP A N 1
ATOM 665 C CA . TRP A 1 84 ? 14.128 -14.235 -9.048 1.00 67.50 84 TRP A CA 1
ATOM 666 C C . TRP A 1 84 ? 14.053 -13.389 -10.316 1.00 67.50 84 TRP A C 1
ATOM 668 O O . TRP A 1 84 ? 13.870 -13.960 -11.391 1.00 67.50 84 TRP A O 1
ATOM 678 N N . ASP A 1 85 ? 14.238 -12.074 -10.239 1.00 67.75 85 ASP A N 1
ATOM 679 C CA . ASP A 1 85 ? 14.096 -11.211 -11.410 1.00 67.75 85 ASP A CA 1
ATOM 680 C C . ASP A 1 85 ? 15.207 -11.443 -12.460 1.00 67.75 85 ASP A C 1
ATOM 682 O O . ASP A 1 85 ? 16.375 -11.080 -12.279 1.00 67.75 85 ASP A O 1
ATOM 686 N N . GLU A 1 86 ? 14.855 -12.104 -13.569 1.00 57.88 86 GLU A N 1
ATOM 687 C CA . GLU A 1 86 ? 15.835 -12.560 -14.569 1.00 57.88 86 GLU A CA 1
ATOM 688 C C . GLU A 1 86 ? 16.365 -11.448 -15.478 1.00 57.88 86 GLU A C 1
ATOM 690 O O . GLU A 1 86 ? 17.418 -11.647 -16.082 1.00 57.88 86 GLU A O 1
ATOM 695 N N . VAL A 1 87 ? 15.732 -10.264 -15.509 1.00 54.44 87 VAL A N 1
ATOM 696 C CA . VAL A 1 87 ? 16.314 -9.061 -16.147 1.00 54.44 87 VAL A CA 1
ATOM 697 C C . VAL A 1 87 ? 17.720 -8.784 -15.586 1.00 54.44 87 VAL A C 1
ATOM 699 O O . VAL A 1 87 ? 18.591 -8.252 -16.276 1.00 54.44 87 VAL A O 1
ATOM 702 N N . ARG A 1 88 ? 17.990 -9.216 -14.343 1.00 49.78 88 ARG A N 1
ATOM 703 C CA . ARG A 1 88 ? 19.323 -9.159 -13.727 1.00 49.78 88 ARG A CA 1
ATOM 704 C C . ARG A 1 88 ? 20.231 -10.334 -14.055 1.00 49.78 88 ARG A C 1
ATOM 706 O O . ARG A 1 88 ? 21.449 -10.167 -14.014 1.00 49.78 88 ARG A O 1
ATOM 713 N N . LYS A 1 89 ? 19.681 -11.514 -14.349 1.00 50.44 89 LYS A N 1
ATOM 714 C CA . LYS A 1 89 ? 20.499 -12.708 -14.607 1.00 50.44 89 LYS A CA 1
ATOM 715 C C . LYS A 1 89 ? 21.295 -12.564 -15.901 1.00 50.44 89 LYS A C 1
ATOM 717 O O . LYS A 1 89 ? 22.477 -12.898 -15.922 1.00 50.44 89 LYS A O 1
ATOM 722 N N . GLU A 1 90 ? 20.699 -11.945 -16.915 1.00 47.75 90 GLU A N 1
ATOM 723 C CA . GLU A 1 90 ? 21.321 -11.748 -18.229 1.00 47.75 90 GLU A CA 1
ATOM 724 C C . GLU A 1 90 ? 22.479 -10.726 -18.220 1.00 47.75 90 GLU A C 1
ATOM 726 O O . GLU A 1 90 ? 23.429 -10.862 -18.986 1.00 47.75 90 GLU A O 1
ATOM 731 N N . LYS A 1 91 ? 22.466 -9.734 -17.311 1.00 50.09 91 LYS A N 1
ATOM 732 C CA . LYS A 1 91 ? 23.500 -8.677 -17.239 1.00 50.09 91 LYS A CA 1
ATOM 733 C C . LYS A 1 91 ? 24.649 -8.938 -16.257 1.00 50.09 91 LYS A C 1
ATOM 735 O O . LYS A 1 91 ? 25.563 -8.120 -16.177 1.00 50.09 91 LYS A O 1
ATOM 740 N N . GLY A 1 92 ? 24.655 -10.047 -15.515 1.00 53.34 92 GLY A N 1
ATOM 741 C CA . GLY A 1 92 ? 25.758 -10.300 -14.577 1.00 53.34 92 GLY A CA 1
ATOM 742 C C . GLY A 1 92 ? 25.674 -11.542 -13.702 1.00 53.34 92 GLY A C 1
ATOM 743 O O . GLY A 1 92 ? 26.438 -11.636 -12.743 1.00 53.34 92 GLY A O 1
ATOM 744 N N . PHE A 1 93 ? 24.783 -12.493 -13.980 1.00 53.53 93 PHE A N 1
ATOM 745 C CA . PHE A 1 93 ? 24.689 -13.703 -13.171 1.00 53.53 93 PHE A CA 1
ATOM 746 C C . PHE A 1 93 ? 24.597 -14.949 -14.042 1.00 53.53 93 PHE A C 1
ATOM 748 O O . PHE A 1 93 ? 23.586 -15.643 -14.095 1.00 53.53 93 PHE A O 1
ATOM 755 N N . MET A 1 94 ? 25.726 -15.284 -14.656 1.00 46.53 94 MET A N 1
ATOM 756 C CA . MET A 1 94 ? 26.086 -16.684 -14.804 1.00 46.53 94 MET A CA 1
ATOM 757 C C . MET A 1 94 ? 27.487 -16.869 -14.210 1.00 46.53 94 MET A C 1
ATOM 759 O O . MET A 1 94 ? 28.456 -16.268 -14.659 1.00 46.53 94 MET A O 1
ATOM 763 N N . THR A 1 95 ? 27.532 -17.658 -13.130 1.00 49.53 95 THR A N 1
ATOM 764 C CA . THR A 1 95 ? 28.697 -18.394 -12.599 1.00 49.53 95 THR A CA 1
ATOM 765 C C . THR A 1 95 ? 29.799 -17.676 -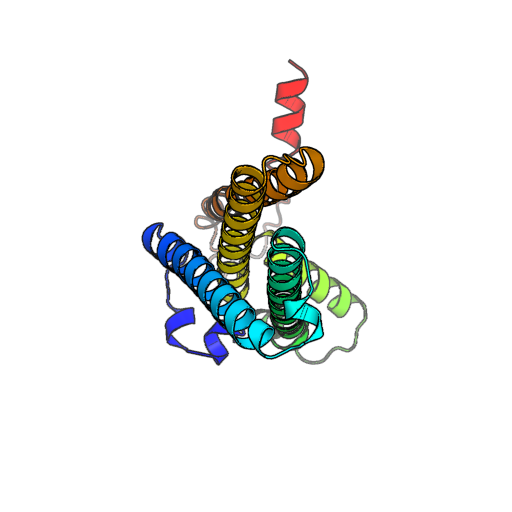11.798 1.00 49.53 95 THR A C 1
ATOM 767 O O . THR A 1 95 ? 30.943 -18.121 -11.854 1.00 49.53 95 THR A O 1
ATOM 770 N N . SER A 1 96 ? 29.534 -16.651 -10.972 1.00 50.97 96 SER A N 1
ATOM 771 C CA . SER A 1 96 ? 30.573 -16.217 -10.009 1.00 50.97 96 SER A CA 1
ATOM 772 C C . SER A 1 96 ? 30.055 -15.796 -8.633 1.00 50.97 96 SER A C 1
ATOM 774 O O . SER A 1 96 ? 29.416 -14.760 -8.471 1.00 50.97 96 SER A O 1
ATOM 776 N N . PHE A 1 97 ? 30.415 -16.586 -7.616 1.00 61.00 97 PHE A N 1
ATOM 777 C CA . PHE A 1 97 ? 30.249 -16.301 -6.185 1.00 61.00 97 PHE A CA 1
ATOM 778 C C . PHE A 1 97 ? 31.291 -15.266 -5.720 1.00 61.00 97 PHE A C 1
ATOM 780 O O . PHE A 1 97 ? 32.086 -15.499 -4.815 1.00 61.00 97 PHE A O 1
ATOM 787 N N . ASN A 1 98 ? 31.373 -14.135 -6.417 1.00 57.47 98 ASN A N 1
ATOM 788 C CA . ASN A 1 98 ? 32.341 -13.086 -6.134 1.00 57.47 98 ASN A CA 1
ATOM 789 C C . ASN A 1 98 ? 31.611 -11.888 -5.514 1.00 57.47 98 ASN A C 1
ATOM 791 O O . ASN A 1 98 ? 30.666 -11.351 -6.092 1.00 57.47 98 ASN A O 1
ATOM 795 N N . SER A 1 99 ? 32.065 -11.475 -4.326 1.00 56.03 99 SER A N 1
ATOM 796 C CA . SER A 1 99 ? 31.469 -10.430 -3.475 1.00 56.03 99 SER A CA 1
ATOM 797 C C . SER A 1 99 ? 31.160 -9.116 -4.221 1.00 56.03 99 SER A C 1
ATOM 799 O O . SER A 1 99 ? 30.175 -8.435 -3.929 1.00 56.03 99 SER A O 1
ATOM 801 N N . ARG A 1 100 ? 31.919 -8.795 -5.280 1.00 59.06 100 ARG A N 1
ATOM 802 C CA . ARG A 1 100 ? 31.666 -7.615 -6.129 1.00 59.06 100 ARG A CA 1
ATOM 803 C C . ARG A 1 100 ? 30.369 -7.685 -6.948 1.00 59.06 100 ARG A C 1
ATOM 805 O O . ARG A 1 100 ? 29.751 -6.644 -7.160 1.00 59.06 100 ARG A O 1
ATOM 812 N N . TYR A 1 101 ? 29.916 -8.871 -7.359 1.00 56.97 101 TYR A N 1
ATOM 813 C CA . TYR A 1 101 ? 28.659 -9.031 -8.107 1.00 56.97 101 TYR A CA 1
ATOM 814 C C . TYR A 1 101 ? 27.429 -8.939 -7.206 1.00 56.97 101 TYR A C 1
ATOM 816 O O . TYR A 1 101 ? 26.403 -8.405 -7.622 1.00 56.97 101 TYR A O 1
ATOM 824 N N . VAL A 1 102 ? 27.545 -9.374 -5.948 1.00 60.19 102 VAL A N 1
ATOM 825 C CA . VAL A 1 102 ? 26.474 -9.232 -4.949 1.00 60.19 102 VAL A CA 1
ATOM 826 C C . VAL A 1 102 ? 26.174 -7.751 -4.704 1.00 60.19 102 VAL A C 1
ATOM 828 O O . VAL A 1 102 ? 25.017 -7.334 -4.725 1.00 60.19 102 VAL A O 1
ATOM 831 N N . HIS A 1 103 ? 27.219 -6.929 -4.578 1.00 57.38 103 HIS A N 1
ATOM 832 C CA . HIS A 1 103 ? 27.074 -5.486 -4.391 1.00 57.38 103 HIS A CA 1
ATOM 833 C C . HIS A 1 103 ? 26.483 -4.777 -5.626 1.00 57.38 103 HIS A C 1
ATOM 835 O O . HIS A 1 103 ? 25.698 -3.839 -5.485 1.00 57.38 103 HIS A O 1
ATOM 841 N N . TYR A 1 104 ? 26.813 -5.233 -6.840 1.00 58.84 104 TYR A N 1
ATOM 842 C CA . TYR A 1 104 ? 26.250 -4.680 -8.077 1.00 58.84 104 TYR A CA 1
ATOM 843 C C . TYR A 1 104 ? 24.772 -5.062 -8.258 1.00 58.84 104 TYR A C 1
ATOM 845 O O . TYR A 1 104 ? 23.950 -4.202 -8.565 1.00 58.84 104 TYR A O 1
ATOM 853 N N . SER A 1 105 ? 24.412 -6.320 -7.974 1.00 57.44 105 SER A N 1
ATOM 854 C CA . SER A 1 105 ? 23.023 -6.802 -7.997 1.00 57.44 105 SER A CA 1
ATOM 855 C C . SER A 1 105 ? 22.136 -6.034 -7.009 1.00 57.44 105 SER A C 1
ATOM 857 O O . SER A 1 105 ? 21.036 -5.606 -7.358 1.00 57.44 105 SER A O 1
ATOM 859 N N . TYR A 1 106 ? 22.654 -5.758 -5.808 1.00 61.50 106 TYR A N 1
ATOM 860 C CA . TYR A 1 106 ? 21.950 -4.971 -4.795 1.00 61.50 106 TYR A CA 1
ATOM 861 C C . TYR A 1 106 ? 21.712 -3.517 -5.228 1.00 61.50 106 TYR A C 1
ATOM 863 O O . TYR A 1 106 ? 20.606 -3.001 -5.073 1.00 61.50 106 TYR A O 1
ATOM 871 N N . LYS A 1 107 ? 22.712 -2.857 -5.832 1.00 61.47 107 LYS A N 1
ATOM 872 C CA . LYS A 1 107 ? 22.544 -1.488 -6.346 1.00 61.47 107 LYS A CA 1
ATOM 873 C C . LYS A 1 107 ? 21.486 -1.398 -7.444 1.00 61.47 107 LYS A C 1
ATOM 875 O O . LYS A 1 107 ? 20.675 -0.478 -7.413 1.00 61.47 107 LYS A O 1
ATOM 880 N N . VAL A 1 108 ? 21.468 -2.353 -8.374 1.00 61.56 108 VAL A N 1
ATOM 881 C CA . VAL A 1 108 ? 20.471 -2.397 -9.456 1.00 61.56 108 VAL A CA 1
ATOM 882 C C . VAL A 1 108 ? 19.068 -2.668 -8.904 1.00 61.56 108 VAL A C 1
ATOM 884 O O . VAL A 1 108 ? 18.117 -2.030 -9.342 1.00 61.56 108 VAL A O 1
ATOM 887 N N . ALA A 1 109 ? 18.936 -3.544 -7.902 1.00 61.19 109 ALA A N 1
ATOM 888 C CA . ALA A 1 109 ? 17.658 -3.805 -7.237 1.00 61.19 109 ALA A CA 1
ATOM 889 C C . ALA A 1 109 ? 17.100 -2.556 -6.537 1.00 61.19 109 ALA A C 1
ATOM 891 O O . ALA A 1 109 ? 15.926 -2.234 -6.694 1.00 61.19 109 ALA A O 1
ATOM 892 N N . ILE A 1 110 ? 17.941 -1.815 -5.808 1.00 63.56 110 ILE A N 1
ATOM 893 C CA . ILE A 1 110 ? 17.523 -0.556 -5.173 1.00 63.56 110 ILE A CA 1
ATOM 894 C C . ILE A 1 110 ? 17.124 0.475 -6.224 1.00 63.56 110 ILE A C 1
ATOM 896 O O . ILE A 1 110 ? 16.136 1.183 -6.046 1.00 63.56 110 ILE A O 1
ATOM 900 N N . GLN A 1 111 ? 17.889 0.574 -7.310 1.00 63.09 111 GLN A N 1
ATOM 901 C CA . GLN A 1 111 ? 17.612 1.540 -8.362 1.00 63.09 111 GLN A CA 1
ATOM 902 C C . GLN A 1 111 ? 16.295 1.228 -9.079 1.00 63.09 111 GLN A C 1
ATOM 904 O O . GLN A 1 111 ? 15.546 2.153 -9.367 1.00 63.09 111 GLN A O 1
ATOM 909 N N . ASP A 1 112 ? 15.967 -0.047 -9.294 1.00 63.00 112 ASP A N 1
ATOM 910 C CA . ASP A 1 112 ? 14.668 -0.451 -9.838 1.00 63.00 112 ASP A CA 1
ATOM 911 C C . ASP A 1 112 ? 13.514 -0.162 -8.865 1.00 63.00 112 ASP A C 1
ATOM 913 O O . ASP A 1 112 ? 12.488 0.367 -9.270 1.00 63.00 112 ASP A O 1
ATOM 917 N N . VAL A 1 113 ? 13.689 -0.385 -7.559 1.00 64.69 113 VAL A N 1
ATOM 918 C CA . VAL A 1 113 ? 12.666 -0.009 -6.562 1.00 64.69 113 VAL A CA 1
ATOM 919 C C . VAL A 1 113 ? 12.453 1.507 -6.515 1.00 64.69 113 VAL A C 1
ATOM 921 O O . VAL A 1 113 ? 11.322 1.972 -6.393 1.00 64.69 113 VAL A O 1
ATOM 924 N N . ALA A 1 114 ? 13.531 2.284 -6.619 1.00 63.81 114 ALA A N 1
ATOM 925 C CA . ALA A 1 114 ? 13.470 3.738 -6.536 1.00 63.81 114 ALA A CA 1
ATOM 926 C C . ALA A 1 114 ? 12.976 4.402 -7.832 1.00 63.81 114 ALA A C 1
ATOM 928 O O . ALA A 1 114 ? 12.362 5.462 -7.757 1.00 63.81 114 ALA A O 1
ATOM 929 N N . HIS A 1 115 ? 13.238 3.804 -8.998 1.00 64.69 115 HIS A N 1
ATOM 930 C CA . HIS A 1 115 ? 12.928 4.398 -10.304 1.00 64.69 115 HIS A CA 1
ATOM 931 C C . HIS A 1 115 ? 11.844 3.652 -11.098 1.00 64.69 115 HIS A C 1
ATOM 933 O O . HIS A 1 115 ? 11.427 4.172 -12.128 1.00 64.69 115 HIS A O 1
ATOM 939 N N . ALA A 1 116 ? 11.392 2.476 -10.643 1.00 66.88 116 ALA A N 1
ATOM 940 C CA . ALA A 1 116 ? 10.521 1.542 -11.368 1.00 66.88 116 ALA A CA 1
ATOM 941 C C . ALA A 1 116 ? 10.922 1.387 -12.837 1.00 66.88 116 ALA A C 1
ATOM 943 O O . ALA A 1 116 ? 10.290 1.941 -13.730 1.00 66.88 116 ALA A O 1
ATOM 944 N N . THR A 1 117 ? 11.990 0.639 -13.096 1.00 68.56 117 THR A N 1
ATOM 945 C CA . THR A 1 117 ? 12.448 0.352 -14.462 1.00 68.56 117 THR A CA 1
ATOM 946 C C . THR A 1 117 ? 11.886 -0.964 -14.997 1.00 68.56 117 THR A C 1
ATOM 948 O O . THR A 1 117 ? 11.865 -1.167 -16.211 1.00 68.56 117 THR A O 1
ATOM 951 N N . THR A 1 118 ? 11.363 -1.829 -14.123 1.00 74.44 118 THR A N 1
ATOM 952 C CA . THR A 1 118 ? 10.689 -3.084 -14.478 1.00 74.44 118 THR A CA 1
ATOM 953 C C . THR A 1 118 ? 9.161 -2.992 -14.346 1.00 74.44 118 THR A C 1
ATOM 955 O O . THR A 1 118 ? 8.647 -2.224 -13.525 1.00 74.44 118 THR A O 1
ATOM 958 N N . PRO A 1 119 ? 8.387 -3.815 -15.085 1.00 78.31 119 PRO A N 1
ATOM 959 C CA . PRO A 1 119 ? 6.936 -3.940 -14.891 1.00 78.31 119 PRO A CA 1
ATOM 960 C C . PRO A 1 119 ? 6.546 -4.278 -13.448 1.00 78.31 119 PRO A C 1
ATOM 962 O O . PRO A 1 119 ? 5.565 -3.755 -12.920 1.00 78.31 119 PRO A O 1
ATOM 965 N N . THR A 1 120 ? 7.363 -5.092 -12.774 1.00 80.56 120 THR A N 1
ATOM 966 C CA . THR A 1 120 ? 7.200 -5.417 -11.350 1.00 80.56 120 THR A CA 1
ATOM 967 C C . THR A 1 120 ? 7.355 -4.170 -10.468 1.00 80.56 120 THR A C 1
ATOM 969 O O . THR A 1 120 ? 6.534 -3.950 -9.572 1.00 80.56 120 THR A O 1
ATOM 972 N N . GLY A 1 121 ? 8.337 -3.309 -10.751 1.00 79.44 121 GLY A N 1
ATOM 973 C CA . GLY A 1 121 ? 8.496 -2.006 -10.103 1.00 79.44 121 GLY A CA 1
ATOM 974 C C . GLY A 1 121 ? 7.303 -1.074 -10.343 1.00 79.44 121 GLY A C 1
ATOM 975 O O . GLY A 1 121 ? 6.745 -0.536 -9.385 1.00 79.44 121 GLY A O 1
ATOM 976 N N . PHE A 1 122 ? 6.841 -0.942 -11.592 1.00 81.12 122 PHE A N 1
ATOM 977 C CA . PHE A 1 122 ? 5.688 -0.095 -11.935 1.00 81.12 122 PHE A CA 1
ATOM 978 C C . PHE A 1 122 ? 4.414 -0.511 -11.198 1.00 81.12 122 PHE A C 1
ATOM 980 O O . PHE A 1 122 ? 3.757 0.328 -10.577 1.00 81.12 122 PHE A O 1
ATOM 987 N N . VAL A 1 123 ? 4.083 -1.805 -11.214 1.00 85.38 123 VAL A N 1
ATOM 988 C CA . VAL A 1 123 ? 2.917 -2.335 -10.493 1.00 85.38 123 VAL A CA 1
ATOM 989 C C . VAL A 1 123 ? 3.049 -2.082 -8.994 1.00 85.38 123 VAL A C 1
ATOM 991 O O . VAL A 1 123 ? 2.093 -1.620 -8.374 1.00 85.38 123 VAL A O 1
ATOM 994 N N . THR A 1 124 ? 4.233 -2.309 -8.419 1.00 86.69 124 THR A N 1
ATOM 995 C CA . THR A 1 124 ? 4.479 -2.057 -6.992 1.00 86.69 124 THR A CA 1
ATOM 996 C C . THR A 1 124 ? 4.219 -0.594 -6.639 1.00 86.69 124 THR A C 1
ATOM 998 O O . THR A 1 124 ? 3.497 -0.327 -5.679 1.00 86.69 124 THR A O 1
ATOM 1001 N N . ILE A 1 125 ? 4.716 0.361 -7.432 1.00 84.38 125 ILE A N 1
ATOM 1002 C CA . ILE A 1 125 ? 4.476 1.793 -7.202 1.00 84.38 125 ILE A CA 1
ATOM 1003 C C . ILE A 1 125 ? 2.985 2.136 -7.319 1.00 84.38 125 ILE A C 1
ATOM 1005 O O . ILE A 1 125 ? 2.456 2.825 -6.448 1.00 84.38 125 ILE A O 1
ATOM 1009 N N . TYR A 1 126 ? 2.274 1.656 -8.344 1.00 86.81 126 TYR A N 1
ATOM 1010 C CA . TYR A 1 126 ? 0.847 1.974 -8.500 1.00 86.81 126 TYR A CA 1
ATOM 1011 C C . TYR A 1 126 ? -0.012 1.401 -7.375 1.00 86.81 126 TYR A C 1
ATOM 1013 O O . TYR A 1 126 ? -0.890 2.101 -6.868 1.00 86.81 126 TYR A O 1
ATOM 1021 N N . VAL A 1 127 ? 0.274 0.172 -6.939 1.00 89.69 127 VAL A N 1
ATOM 1022 C CA . VAL A 1 127 ? -0.389 -0.445 -5.783 1.00 89.69 127 VAL A CA 1
ATOM 1023 C C . VAL A 1 127 ? -0.064 0.321 -4.499 1.00 89.69 127 VAL A C 1
ATOM 1025 O O . VAL A 1 127 ? -0.964 0.570 -3.701 1.00 89.69 127 VAL A O 1
ATOM 1028 N N . THR A 1 128 ? 1.188 0.758 -4.327 1.00 89.06 128 THR A N 1
ATOM 1029 C CA . THR A 1 128 ? 1.621 1.585 -3.187 1.00 89.06 128 THR A CA 1
ATOM 1030 C C . THR A 1 128 ? 0.823 2.886 -3.111 1.00 89.06 128 THR A C 1
ATOM 1032 O O . THR A 1 128 ? 0.289 3.236 -2.060 1.00 89.06 128 THR A O 1
ATOM 1035 N N . VAL A 1 129 ? 0.693 3.598 -4.235 1.00 87.12 129 VAL A N 1
ATOM 1036 C CA . VAL A 1 129 ? -0.063 4.857 -4.301 1.00 87.12 129 VAL A CA 1
ATOM 1037 C C . VAL A 1 129 ? -1.549 4.629 -4.025 1.00 87.12 129 VAL A C 1
ATOM 1039 O O . VAL A 1 129 ? -2.143 5.387 -3.258 1.00 87.12 129 VAL A O 1
ATOM 1042 N N . GLY A 1 130 ? -2.148 3.579 -4.592 1.00 87.44 130 GLY A N 1
ATOM 1043 C CA . GLY A 1 130 ? -3.544 3.226 -4.321 1.00 87.44 130 GLY A CA 1
ATOM 1044 C C . GLY A 1 130 ? -3.799 2.866 -2.856 1.00 87.44 130 GLY A C 1
ATOM 1045 O O . GLY A 1 130 ? -4.791 3.318 -2.281 1.00 87.44 130 GLY A O 1
ATOM 1046 N N . PHE A 1 131 ? -2.881 2.132 -2.222 1.00 90.19 131 PHE A N 1
ATOM 1047 C CA . PHE A 1 131 ? -2.938 1.804 -0.796 1.00 90.19 131 PHE A CA 1
ATOM 1048 C C . PHE A 1 131 ? -2.894 3.058 0.091 1.00 90.19 131 PHE A C 1
ATOM 1050 O O . PHE A 1 131 ? -3.767 3.236 0.941 1.00 90.19 131 PHE A O 1
ATOM 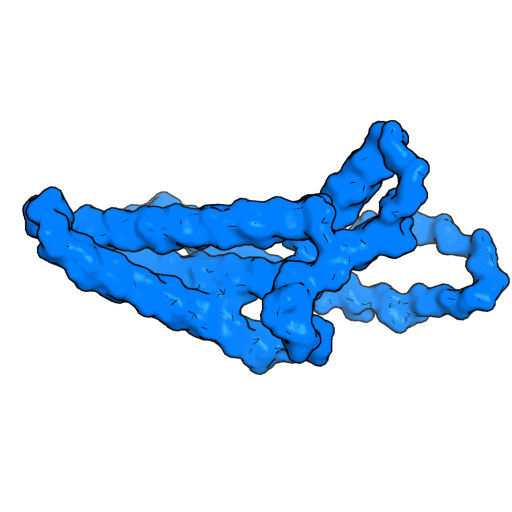1057 N N . PHE A 1 132 ? -1.930 3.960 -0.124 1.00 88.25 132 PHE A N 1
ATOM 1058 C CA . PHE A 1 132 ? -1.827 5.194 0.666 1.00 88.25 132 PHE A CA 1
ATOM 1059 C C . PHE A 1 132 ? -3.012 6.143 0.443 1.00 88.25 132 PHE A C 1
ATOM 1061 O O . PHE A 1 132 ? -3.437 6.829 1.377 1.00 88.25 132 PHE A O 1
ATOM 1068 N N . LEU A 1 133 ? -3.576 6.170 -0.769 1.00 87.00 133 LEU A N 1
ATOM 1069 C CA . LEU A 1 133 ? -4.803 6.912 -1.064 1.00 87.00 133 LEU A CA 1
ATOM 1070 C C . LEU A 1 133 ? -5.994 6.348 -0.287 1.00 87.00 133 LEU A C 1
ATOM 1072 O O . LEU A 1 133 ? -6.698 7.110 0.376 1.00 87.00 133 LEU A O 1
ATOM 1076 N N . PHE A 1 134 ? -6.181 5.026 -0.308 1.00 91.56 134 PHE A N 1
ATOM 1077 C CA . PHE A 1 134 ? -7.186 4.348 0.512 1.00 91.56 134 PHE A CA 1
ATOM 1078 C C . PHE A 1 134 ? -7.015 4.686 2.001 1.00 91.56 134 PHE A C 1
ATOM 1080 O O . PHE A 1 134 ? -7.971 5.099 2.657 1.00 91.56 134 PHE A O 1
ATOM 1087 N N . GLU A 1 135 ? -5.799 4.562 2.527 1.00 87.69 135 GLU A N 1
ATOM 1088 C CA . GLU A 1 135 ? -5.503 4.802 3.937 1.00 87.69 135 GLU A CA 1
ATOM 1089 C C . GLU A 1 135 ? -5.785 6.251 4.353 1.00 87.69 135 GLU A C 1
ATOM 1091 O O . GLU A 1 135 ? -6.376 6.495 5.407 1.00 87.69 135 GLU A O 1
ATOM 1096 N N . THR A 1 136 ? -5.420 7.213 3.506 1.00 86.56 136 THR A N 1
ATOM 1097 C CA . THR A 1 136 ? -5.655 8.640 3.756 1.00 86.56 136 THR A CA 1
ATOM 1098 C C . THR A 1 136 ? -7.149 8.954 3.766 1.00 86.56 136 THR A C 1
ATOM 1100 O O . THR A 1 136 ? -7.621 9.655 4.665 1.00 86.56 136 THR A O 1
ATOM 1103 N N . ILE A 1 137 ? -7.914 8.404 2.817 1.00 88.25 137 ILE A N 1
ATOM 1104 C CA . ILE A 1 137 ? -9.375 8.554 2.775 1.00 88.25 137 ILE A CA 1
ATOM 1105 C C . ILE A 1 137 ? -10.005 7.926 4.021 1.00 88.25 137 ILE A C 1
ATOM 1107 O O . ILE A 1 137 ? -10.830 8.567 4.673 1.00 88.25 137 ILE A O 1
ATOM 1111 N N . ALA A 1 138 ? -9.601 6.710 4.391 1.00 86.94 138 ALA A N 1
ATOM 1112 C CA . ALA A 1 138 ? -10.140 6.002 5.548 1.00 86.94 138 ALA A CA 1
ATOM 1113 C C . ALA A 1 138 ? -9.834 6.732 6.870 1.00 86.94 138 ALA A C 1
ATOM 1115 O O . ALA A 1 138 ? -10.734 6.914 7.692 1.00 86.94 138 ALA A O 1
ATOM 1116 N N . SER A 1 139 ? -8.598 7.208 7.053 1.00 83.19 139 SER A N 1
ATOM 1117 C CA . SER A 1 139 ? -8.183 7.970 8.240 1.00 83.19 139 SER A CA 1
ATOM 1118 C C . SER A 1 139 ? -8.911 9.311 8.333 1.00 83.19 139 SER A C 1
ATOM 1120 O O . SER A 1 139 ? -9.491 9.629 9.370 1.00 83.19 139 SER A O 1
ATOM 1122 N N . THR A 1 140 ? -8.972 10.065 7.231 1.00 84.19 140 THR A N 1
ATOM 1123 C CA . THR A 1 140 ? -9.653 11.370 7.195 1.00 84.19 140 THR A CA 1
ATOM 1124 C C . THR A 1 140 ? -11.150 11.217 7.447 1.00 84.19 140 THR A C 1
ATOM 1126 O O . THR A 1 140 ? -11.719 11.948 8.253 1.00 84.19 140 THR A O 1
ATOM 1129 N N . THR A 1 141 ? -11.792 10.227 6.819 1.00 85.19 141 THR A N 1
ATOM 1130 C CA . THR A 1 141 ? -13.219 9.938 7.034 1.00 85.19 141 THR A CA 1
ATOM 1131 C C . THR A 1 141 ? -13.484 9.558 8.488 1.00 85.19 141 THR A C 1
ATOM 1133 O O . THR A 1 141 ? -14.433 10.056 9.088 1.00 85.19 141 THR A O 1
ATOM 1136 N N . SER A 1 142 ? -12.626 8.728 9.088 1.00 84.12 142 SER A N 1
ATOM 1137 C CA . SER A 1 142 ? -12.715 8.376 10.508 1.00 84.12 142 SER A CA 1
ATOM 1138 C C . SER A 1 142 ? -12.613 9.614 11.406 1.00 84.12 142 SER A C 1
ATOM 1140 O O . SER A 1 142 ? -13.443 9.804 12.295 1.00 84.12 142 SER A O 1
ATOM 1142 N N . ASP A 1 143 ? -11.640 10.490 11.168 1.00 83.06 143 ASP A N 1
ATOM 1143 C CA . ASP A 1 143 ? -11.452 11.697 11.976 1.00 83.06 143 ASP A CA 1
ATOM 1144 C C . ASP A 1 143 ? -12.622 12.685 11.845 1.00 83.06 143 ASP A C 1
ATOM 1146 O O . ASP A 1 143 ? -13.026 13.273 12.852 1.00 83.06 143 ASP A O 1
ATOM 1150 N N . LEU A 1 144 ? -13.210 12.814 10.648 1.00 84.00 144 LEU A N 1
ATOM 1151 C CA . LEU A 1 144 ? -14.420 13.610 10.411 1.00 84.00 144 LEU A CA 1
ATOM 1152 C C . LEU A 1 144 ? -15.636 13.030 11.148 1.00 84.00 144 LEU A C 1
ATOM 1154 O O . LEU A 1 144 ? -16.355 13.767 11.817 1.00 84.00 144 LEU A O 1
ATOM 1158 N N . VAL A 1 145 ? -15.845 11.712 11.075 1.00 83.75 145 VAL A N 1
ATOM 1159 C CA . VAL A 1 145 ? -16.982 11.027 11.717 1.00 83.75 145 VAL A CA 1
ATOM 1160 C C . VAL A 1 145 ? -16.890 11.076 13.243 1.00 83.75 145 VAL A C 1
ATOM 1162 O O . VAL A 1 145 ? -17.908 11.216 13.919 1.00 83.75 145 VAL A O 1
ATOM 1165 N N . PHE A 1 146 ? -15.686 10.967 13.809 1.00 82.31 146 PHE A N 1
ATOM 1166 C CA . PHE A 1 146 ? -15.488 10.948 15.263 1.00 82.31 146 PHE A CA 1
ATOM 1167 C C . PHE A 1 146 ? -15.114 12.311 15.864 1.00 82.31 146 PHE A C 1
ATOM 1169 O O . PHE A 1 146 ? -14.912 12.388 17.079 1.00 82.31 146 PHE A O 1
ATOM 1176 N N . GLY A 1 147 ? -15.010 13.368 15.051 1.00 76.06 147 GLY A N 1
ATOM 1177 C CA . GLY A 1 147 ? -14.741 14.740 15.497 1.00 76.06 147 GLY A CA 1
ATOM 1178 C C . GLY A 1 147 ? -13.416 14.915 16.247 1.00 76.06 147 GLY A C 1
ATOM 1179 O O . GLY A 1 147 ? -13.270 15.843 17.040 1.00 76.06 147 GLY A O 1
ATOM 1180 N N . LYS A 1 148 ? -12.454 14.006 16.053 1.00 71.88 148 LYS A N 1
ATOM 1181 C CA . LYS A 1 148 ? -11.140 14.031 16.709 1.00 71.88 148 LYS A CA 1
ATOM 1182 C C . LYS A 1 148 ? -10.054 14.030 15.650 1.00 71.88 148 LYS A C 1
ATOM 1184 O O . LYS A 1 148 ? -9.544 12.974 15.297 1.00 71.88 148 LYS A O 1
ATOM 1189 N N . PHE A 1 149 ? -9.717 15.219 15.166 1.00 70.56 149 PHE A N 1
ATOM 1190 C CA . PHE A 1 149 ? -8.646 15.401 14.199 1.00 70.56 149 PHE A CA 1
ATOM 1191 C C . PHE A 1 149 ? -7.293 15.146 14.866 1.00 70.56 149 PHE A C 1
ATOM 1193 O O . PHE A 1 149 ? -6.914 15.859 15.797 1.00 70.56 149 PHE A O 1
ATOM 1200 N N . ASN A 1 150 ? -6.567 14.130 14.401 1.00 74.19 150 ASN A N 1
ATOM 1201 C CA . ASN A 1 150 ? -5.185 13.891 14.805 1.00 74.19 150 ASN A CA 1
ATOM 1202 C C . ASN A 1 150 ? -4.251 14.508 13.748 1.00 74.19 150 ASN A C 1
ATOM 1204 O O . ASN A 1 150 ? -3.896 13.825 12.781 1.00 74.19 150 ASN A O 1
ATOM 1208 N N . PRO A 1 151 ? -3.815 15.774 13.905 1.00 71.62 151 PRO A N 1
ATOM 1209 C CA . PRO A 1 151 ? -3.079 16.487 12.861 1.00 71.62 151 PRO A CA 1
ATOM 1210 C C . PRO A 1 151 ? -1.774 15.786 12.478 1.00 71.62 151 PRO A C 1
ATOM 1212 O O . PRO A 1 151 ? -1.437 15.732 11.303 1.00 71.62 151 PRO A O 1
ATOM 1215 N N . LEU A 1 152 ? -1.071 15.195 13.449 1.00 75.19 152 LEU A N 1
ATOM 1216 C CA . LEU A 1 152 ? 0.207 14.521 13.213 1.00 75.19 152 LEU A CA 1
ATOM 1217 C C . LEU A 1 152 ? 0.055 13.242 12.377 1.00 75.19 152 LEU A C 1
ATOM 1219 O O . LEU A 1 152 ? 0.847 12.998 11.469 1.00 75.19 152 LEU A O 1
ATOM 1223 N N . LEU A 1 153 ? -0.975 12.440 12.665 1.00 73.62 153 LEU A N 1
ATOM 1224 C CA . LEU A 1 153 ? -1.230 11.194 11.945 1.00 73.62 153 LEU A CA 1
ATOM 1225 C C . LEU A 1 153 ? -1.683 11.490 10.512 1.00 73.62 153 LEU A C 1
ATOM 1227 O O . LEU A 1 153 ? -1.137 10.926 9.566 1.00 73.62 153 LEU A O 1
ATOM 1231 N N . ASN A 1 154 ? -2.611 12.437 10.342 1.00 73.31 154 ASN A N 1
ATOM 1232 C CA . ASN A 1 154 ? -3.058 12.839 9.012 1.00 73.31 154 ASN A CA 1
ATOM 1233 C C . ASN A 1 154 ? -1.915 13.477 8.215 1.00 73.31 154 ASN A C 1
ATOM 1235 O O . ASN A 1 154 ? -1.714 13.100 7.066 1.00 73.31 154 ASN A O 1
ATOM 1239 N N . ALA A 1 155 ? -1.103 14.355 8.816 1.00 74.75 155 ALA A N 1
ATOM 1240 C CA . ALA A 1 155 ? 0.056 14.942 8.144 1.00 74.75 155 ALA A CA 1
ATOM 1241 C C . ALA A 1 155 ? 1.048 13.875 7.648 1.00 74.75 155 ALA A C 1
ATOM 1243 O O . ALA A 1 155 ? 1.498 13.956 6.509 1.00 74.75 155 ALA A O 1
ATOM 1244 N N . HIS A 1 156 ? 1.344 12.843 8.445 1.00 77.81 156 HIS A N 1
ATOM 1245 C CA . HIS A 1 156 ? 2.221 11.741 8.033 1.00 77.81 156 HIS A CA 1
ATOM 1246 C C . HIS A 1 156 ? 1.687 10.980 6.804 1.00 77.81 156 HIS A C 1
ATOM 1248 O O . HIS A 1 156 ? 2.437 10.709 5.859 1.00 77.81 156 HIS A O 1
ATOM 1254 N N . HIS A 1 157 ? 0.387 10.674 6.777 1.00 73.50 157 HIS A N 1
ATOM 1255 C CA . HIS A 1 157 ? -0.238 9.988 5.641 1.00 73.50 157 HIS A CA 1
ATOM 1256 C C . HIS A 1 157 ? -0.349 10.897 4.404 1.00 73.50 157 HIS A C 1
ATOM 1258 O O . HIS A 1 157 ? -0.055 10.452 3.296 1.00 73.50 157 HIS A O 1
ATOM 1264 N N . PHE A 1 158 ? -0.643 12.192 4.581 1.00 75.06 158 PHE A N 1
ATOM 1265 C CA . PHE A 1 158 ? -0.634 13.176 3.491 1.00 75.06 158 PHE A CA 1
ATOM 1266 C C . PHE A 1 158 ? 0.758 13.364 2.882 1.00 75.06 158 PHE A C 1
ATOM 1268 O O . PHE A 1 158 ? 0.881 13.425 1.661 1.00 75.06 158 PHE A O 1
ATOM 1275 N N . VAL A 1 159 ? 1.813 13.408 3.702 1.00 77.44 159 VAL A N 1
ATOM 1276 C CA . VAL A 1 159 ? 3.200 13.451 3.215 1.00 77.44 159 VAL A CA 1
ATOM 1277 C C . VAL A 1 159 ? 3.518 12.192 2.410 1.00 77.44 159 VAL A C 1
ATOM 1279 O O . VAL A 1 159 ? 4.058 12.298 1.313 1.00 77.44 159 VAL A O 1
ATOM 1282 N N . SER A 1 160 ? 3.123 11.014 2.897 1.00 73.94 160 SER A N 1
ATOM 1283 C CA . SER A 1 160 ? 3.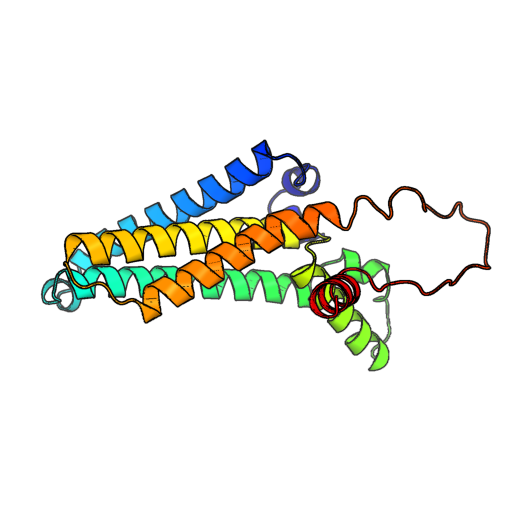344 9.741 2.194 1.00 73.94 160 SER A CA 1
ATOM 1284 C C . SER A 1 160 ? 2.617 9.689 0.845 1.00 73.94 160 SER A C 1
ATOM 1286 O O . SER A 1 160 ? 3.185 9.249 -0.155 1.00 73.94 160 SER A O 1
ATOM 1288 N N . LEU A 1 161 ? 1.394 10.219 0.781 1.00 75.25 161 LEU A N 1
ATOM 1289 C CA . LEU A 1 161 ? 0.616 10.323 -0.451 1.00 75.25 161 LEU A CA 1
ATOM 1290 C C . LEU A 1 161 ? 1.201 11.338 -1.437 1.00 75.25 161 LEU A C 1
ATOM 1292 O O . LEU A 1 161 ? 1.283 11.053 -2.631 1.00 75.25 161 LEU A O 1
ATOM 1296 N N . LEU A 1 162 ? 1.636 12.505 -0.955 1.00 73.88 162 LEU A N 1
ATOM 1297 C CA . LEU A 1 162 ? 2.291 13.513 -1.787 1.00 73.88 162 LEU A CA 1
ATOM 1298 C C . LEU A 1 162 ? 3.589 12.966 -2.374 1.00 73.88 162 LEU A C 1
ATOM 1300 O O . LEU A 1 162 ? 3.791 13.066 -3.580 1.00 73.88 162 LEU A O 1
ATOM 1304 N N . VAL A 1 163 ? 4.430 12.329 -1.558 1.00 73.44 163 VAL A N 1
ATOM 1305 C CA . VAL A 1 163 ? 5.662 11.680 -2.023 1.00 73.44 163 VAL A CA 1
ATOM 1306 C C . VAL A 1 163 ? 5.343 10.591 -3.051 1.00 73.44 163 VAL A C 1
ATOM 1308 O O . VAL A 1 163 ? 5.945 10.587 -4.121 1.00 73.44 163 VAL A O 1
ATOM 1311 N N . GLY A 1 164 ? 4.351 9.732 -2.798 1.00 69.62 164 GLY A N 1
ATOM 1312 C CA . GLY A 1 164 ? 3.906 8.713 -3.756 1.00 69.62 164 GLY A CA 1
ATOM 1313 C C . GLY A 1 164 ? 3.417 9.303 -5.085 1.00 69.62 164 GLY A C 1
ATOM 1314 O O . GLY A 1 164 ? 3.808 8.836 -6.155 1.00 69.62 164 GLY A O 1
ATOM 1315 N N . TYR A 1 165 ? 2.625 10.377 -5.040 1.00 73.19 165 TYR A N 1
ATOM 1316 C CA . TYR A 1 165 ? 2.183 11.109 -6.230 1.00 73.19 165 TYR A CA 1
ATOM 1317 C C . TYR A 1 165 ? 3.360 11.724 -6.996 1.00 73.19 165 TYR A C 1
ATOM 1319 O O . TYR A 1 165 ? 3.438 11.593 -8.220 1.00 73.19 165 TYR A O 1
ATOM 1327 N N . PHE A 1 166 ? 4.299 12.360 -6.289 1.00 72.12 166 PHE A N 1
ATOM 1328 C CA . PHE A 1 166 ? 5.507 12.908 -6.896 1.00 72.12 166 PHE A CA 1
ATOM 1329 C C . PHE A 1 166 ? 6.327 11.812 -7.572 1.00 72.12 166 PHE A C 1
ATOM 1331 O O . PHE A 1 166 ? 6.718 12.015 -8.713 1.00 72.12 166 PHE A O 1
ATOM 1338 N N . ILE A 1 167 ? 6.508 10.645 -6.947 1.00 67.88 167 ILE A N 1
ATOM 1339 C CA . ILE A 1 167 ? 7.226 9.498 -7.526 1.00 67.88 167 ILE A CA 1
ATOM 1340 C C . ILE A 1 167 ? 6.541 9.000 -8.806 1.00 67.88 167 ILE A C 1
ATOM 1342 O O . ILE A 1 167 ? 7.205 8.854 -9.830 1.00 67.88 167 ILE A O 1
ATOM 1346 N N . VAL A 1 168 ? 5.216 8.813 -8.805 1.00 67.44 168 VAL A N 1
ATOM 1347 C CA . VAL A 1 168 ? 4.459 8.415 -10.013 1.00 67.44 168 VAL A CA 1
ATOM 1348 C C . VAL A 1 168 ? 4.596 9.447 -11.136 1.00 67.44 168 VAL A C 1
ATOM 1350 O O . VAL A 1 168 ? 4.623 9.087 -12.316 1.00 67.44 168 VAL A O 1
ATOM 1353 N N . ARG A 1 169 ? 4.685 10.733 -10.785 1.00 64.69 169 ARG A N 1
ATOM 1354 C CA . ARG A 1 169 ? 4.846 11.826 -11.746 1.00 64.69 169 ARG A CA 1
ATOM 1355 C C . ARG A 1 169 ? 6.281 11.939 -12.269 1.00 64.69 169 ARG A C 1
ATOM 1357 O O . ARG A 1 169 ? 6.447 12.173 -13.458 1.00 64.69 169 ARG A O 1
ATOM 1364 N N . THR A 1 170 ? 7.304 11.791 -11.424 1.00 62.03 170 THR A N 1
ATOM 1365 C CA . THR A 1 170 ? 8.714 12.051 -11.771 1.00 62.03 170 THR A CA 1
ATOM 1366 C C . THR A 1 170 ? 9.465 10.822 -12.274 1.00 62.03 170 THR A C 1
ATOM 1368 O O . THR A 1 170 ? 10.225 10.970 -13.228 1.00 62.03 170 THR A O 1
ATOM 1371 N N . CYS A 1 171 ? 9.223 9.618 -11.737 1.00 52.72 171 CYS A N 1
ATOM 1372 C CA . CYS A 1 171 ? 9.851 8.378 -12.234 1.00 52.72 171 CYS A CA 1
ATOM 1373 C C . CYS A 1 171 ? 9.423 8.034 -13.667 1.00 52.72 171 CYS A C 1
ATOM 1375 O O . CYS A 1 171 ? 10.112 7.306 -14.368 1.00 52.72 171 CYS A O 1
ATOM 1377 N N . VAL A 1 172 ? 8.317 8.613 -14.139 1.00 47.09 172 VAL A N 1
ATOM 1378 C CA . VAL A 1 172 ? 7.882 8.496 -15.536 1.00 47.09 172 VAL A CA 1
ATOM 1379 C C . VAL A 1 172 ? 8.603 9.489 -16.460 1.00 47.09 172 VAL A C 1
ATOM 1381 O O . VAL A 1 172 ? 8.744 9.202 -17.645 1.00 47.09 172 VAL A O 1
ATOM 1384 N N . ILE A 1 173 ? 9.074 10.634 -15.951 1.00 38.84 173 ILE A N 1
ATOM 1385 C CA . ILE A 1 173 ? 9.640 11.722 -16.772 1.00 38.84 173 ILE A CA 1
ATOM 1386 C C . ILE A 1 173 ? 11.161 11.577 -16.953 1.00 38.84 173 ILE A C 1
ATOM 1388 O O . ILE A 1 173 ? 11.698 11.988 -17.977 1.00 38.84 173 ILE A O 1
ATOM 1392 N N . THR A 1 174 ? 11.882 10.955 -16.018 1.00 39.22 174 THR A N 1
ATOM 1393 C CA . THR A 1 174 ? 13.350 10.821 -16.118 1.00 39.22 174 THR A CA 1
ATOM 1394 C C . THR A 1 174 ? 13.834 9.844 -17.191 1.00 39.22 174 THR A C 1
ATOM 1396 O O . THR A 1 174 ? 15.001 9.910 -17.560 1.00 39.22 174 THR A O 1
ATOM 1399 N N . PHE A 1 175 ? 12.960 8.998 -17.744 1.00 40.12 175 PHE A N 1
ATOM 1400 C CA . PHE A 1 175 ? 13.305 8.060 -18.823 1.00 40.12 175 PHE A CA 1
ATOM 1401 C C . PHE A 1 175 ? 12.901 8.537 -20.228 1.00 40.12 175 PHE A C 1
ATOM 1403 O O . PHE A 1 175 ? 12.921 7.745 -21.163 1.00 40.12 175 PHE A O 1
ATOM 1410 N N . ASP A 1 176 ? 12.519 9.809 -20.382 1.00 40.81 176 ASP A N 1
ATOM 1411 C CA . ASP A 1 176 ? 12.318 10.440 -21.700 1.00 40.81 176 ASP A CA 1
ATOM 1412 C C . ASP A 1 176 ? 13.597 11.139 -22.212 1.00 40.81 176 ASP A C 1
ATOM 1414 O O . ASP A 1 176 ? 13.626 11.696 -23.302 1.00 40.81 176 ASP A O 1
ATOM 1418 N N . LEU A 1 177 ? 14.686 11.105 -21.430 1.00 43.97 177 LEU A N 1
ATOM 1419 C CA . LEU A 1 177 ? 15.980 11.696 -21.800 1.00 43.97 177 LEU A CA 1
ATOM 1420 C C . LEU A 1 177 ? 17.050 10.672 -22.217 1.00 43.97 177 LEU A C 1
ATOM 1422 O O . LEU A 1 177 ? 18.175 11.085 -22.483 1.00 43.97 177 LEU A O 1
ATOM 1426 N N . ASP A 1 178 ? 16.732 9.373 -22.300 1.00 41.41 178 ASP A N 1
ATOM 1427 C CA . ASP A 1 178 ? 17.721 8.329 -22.646 1.00 41.41 178 ASP A CA 1
ATOM 1428 C C . ASP A 1 178 ? 17.292 7.395 -23.798 1.00 41.41 178 ASP A C 1
ATOM 1430 O O . ASP A 1 178 ? 17.912 6.358 -24.014 1.00 41.41 178 ASP A O 1
ATOM 1434 N N . ASP A 1 179 ? 16.257 7.751 -24.575 1.00 41.88 179 ASP A N 1
ATOM 1435 C CA . ASP A 1 179 ? 15.854 6.971 -25.768 1.00 41.88 179 ASP A CA 1
ATOM 1436 C C . ASP A 1 179 ? 16.454 7.507 -27.089 1.00 41.88 179 ASP A C 1
ATOM 1438 O O . ASP A 1 179 ? 16.272 6.939 -28.162 1.00 41.88 179 ASP A O 1
ATOM 1442 N N . THR A 1 180 ? 17.260 8.576 -27.040 1.00 40.59 180 THR A N 1
ATOM 1443 C CA . THR A 1 180 ? 18.066 9.024 -28.199 1.00 40.59 180 THR A CA 1
ATOM 1444 C C . THR A 1 180 ? 19.471 8.415 -28.246 1.00 40.59 180 THR A C 1
ATOM 1446 O O . THR A 1 180 ? 20.263 8.744 -29.129 1.00 40.59 180 THR A O 1
ATOM 1449 N N . THR A 1 181 ? 19.805 7.515 -27.322 1.00 41.97 181 THR A N 1
ATOM 1450 C CA . THR A 1 181 ? 21.162 6.978 -27.132 1.00 41.97 181 THR A CA 1
ATOM 1451 C C . THR A 1 181 ? 21.186 5.456 -27.114 1.00 41.97 181 THR A C 1
ATOM 1453 O O . THR A 1 181 ? 21.912 4.846 -26.337 1.00 41.97 181 THR A O 1
ATOM 1456 N N . THR A 1 182 ? 20.467 4.804 -28.032 1.00 36.31 182 THR A N 1
ATOM 1457 C CA . THR A 1 182 ? 20.804 3.417 -28.382 1.00 36.31 182 THR A CA 1
ATOM 1458 C C . THR A 1 182 ? 22.187 3.396 -29.055 1.00 36.31 182 THR A C 1
ATOM 1460 O O . THR A 1 182 ? 22.366 3.963 -30.139 1.00 36.31 182 THR A O 1
ATOM 1463 N N . PRO A 1 183 ? 23.221 2.766 -28.462 1.00 34.69 183 PRO A N 1
ATOM 1464 C CA . PRO A 1 183 ? 24.487 2.591 -29.149 1.00 34.69 183 PRO A CA 1
ATOM 1465 C C . PRO A 1 183 ? 24.280 1.499 -30.196 1.00 34.69 183 PRO A C 1
ATOM 1467 O O . PRO A 1 183 ? 24.021 0.342 -29.861 1.00 34.69 183 PRO A O 1
ATOM 1470 N N . ARG A 1 184 ? 24.422 1.846 -31.479 1.00 36.59 184 ARG A N 1
ATOM 1471 C CA . ARG A 1 184 ? 24.625 0.838 -32.527 1.00 36.59 184 ARG A CA 1
ATOM 1472 C C . ARG A 1 184 ? 25.811 -0.054 -32.122 1.00 36.59 184 ARG A C 1
ATOM 1474 O O . ARG A 1 184 ? 26.829 0.481 -31.667 1.00 36.59 184 ARG A O 1
ATOM 1481 N N . PRO A 1 185 ? 25.722 -1.384 -32.289 1.00 33.72 185 PRO A N 1
ATOM 1482 C CA . PRO A 1 185 ? 26.813 -2.283 -31.940 1.00 33.72 185 PRO A CA 1
ATOM 1483 C C . PRO A 1 185 ? 28.007 -1.984 -32.855 1.00 33.72 185 PRO A C 1
ATOM 1485 O O . PRO A 1 185 ? 27.982 -2.296 -34.041 1.00 33.72 185 PRO A O 1
ATOM 1488 N N . GLY A 1 186 ? 29.033 -1.313 -32.323 1.00 37.38 186 GLY A N 1
ATOM 1489 C CA . GLY A 1 186 ? 30.229 -0.988 -33.105 1.00 37.38 186 GLY A CA 1
ATOM 1490 C C . GLY A 1 186 ? 31.165 0.091 -32.560 1.00 37.38 186 GLY A C 1
ATOM 1491 O O . GLY A 1 186 ? 32.274 0.204 -33.069 1.00 37.38 186 GLY A O 1
ATOM 1492 N N . ASN A 1 187 ? 30.798 0.869 -31.535 1.00 33.84 187 ASN A N 1
ATOM 1493 C CA . ASN A 1 187 ? 31.662 1.957 -31.060 1.00 33.84 187 ASN A CA 1
ATOM 1494 C C . ASN A 1 187 ? 32.071 1.781 -29.588 1.00 33.84 187 ASN A C 1
ATOM 1496 O O . ASN A 1 187 ? 31.271 1.988 -28.681 1.00 33.84 187 ASN A O 1
ATOM 1500 N N . LYS A 1 188 ? 33.329 1.382 -29.358 1.00 38.75 188 LYS A N 1
ATOM 1501 C CA . LYS A 1 188 ? 33.883 1.036 -28.035 1.00 38.75 188 LYS A CA 1
ATOM 1502 C C . LYS A 1 188 ? 34.306 2.231 -27.169 1.00 38.75 188 LYS A C 1
ATOM 1504 O O . LYS A 1 188 ? 34.823 2.008 -26.083 1.00 38.75 188 LYS A O 1
ATOM 1509 N N . ASN A 1 189 ? 34.076 3.477 -27.587 1.00 39.41 189 ASN A N 1
ATOM 1510 C CA . ASN A 1 189 ? 34.609 4.647 -26.881 1.00 39.41 189 ASN A C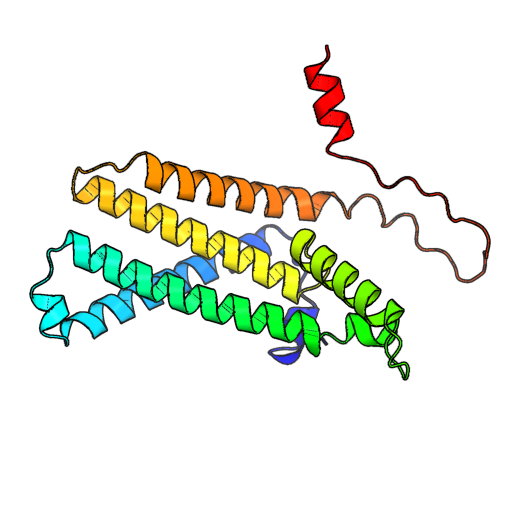A 1
ATOM 1511 C C . ASN A 1 189 ? 33.544 5.723 -26.625 1.00 39.41 189 ASN A C 1
ATOM 1513 O O . ASN A 1 189 ? 33.466 6.704 -27.367 1.00 39.41 189 ASN A O 1
ATOM 1517 N N . ARG A 1 190 ? 32.750 5.577 -25.553 1.00 32.66 190 ARG A N 1
ATOM 1518 C CA . ARG A 1 190 ? 32.150 6.728 -24.850 1.00 32.66 190 ARG A CA 1
ATOM 1519 C C . ARG A 1 190 ? 31.568 6.340 -23.483 1.00 32.66 190 ARG A C 1
ATOM 1521 O O . ARG A 1 190 ? 30.402 5.993 -23.367 1.00 32.66 190 ARG A O 1
ATOM 1528 N N . TYR A 1 191 ? 32.383 6.440 -22.434 1.00 35.84 191 TYR A N 1
ATOM 1529 C CA . TYR A 1 191 ? 31.889 6.631 -21.069 1.00 35.84 191 TYR A CA 1
ATOM 1530 C C . TYR A 1 191 ? 31.997 8.122 -20.754 1.00 35.84 191 TYR A C 1
ATOM 1532 O O . TYR A 1 191 ? 33.052 8.595 -20.341 1.00 35.84 191 TYR A O 1
ATOM 1540 N N . THR A 1 192 ? 30.933 8.886 -20.988 1.00 33.47 192 THR A N 1
ATOM 1541 C CA . THR A 1 192 ? 30.807 10.235 -20.425 1.00 33.47 192 THR A CA 1
ATOM 1542 C C . THR A 1 192 ? 29.848 10.157 -19.252 1.00 33.47 192 THR A C 1
ATOM 1544 O O . THR A 1 192 ? 28.638 10.039 -19.423 1.00 33.47 192 THR A O 1
ATOM 1547 N N . ALA A 1 193 ? 30.418 10.168 -18.051 1.00 38.75 193 ALA A N 1
ATOM 1548 C CA . ALA A 1 193 ? 29.688 10.332 -16.810 1.00 38.75 193 ALA A CA 1
ATOM 1549 C C . ALA A 1 193 ? 29.092 11.747 -16.756 1.00 38.75 193 ALA A C 1
ATOM 1551 O O . ALA A 1 193 ? 29.814 12.721 -16.564 1.00 38.75 193 ALA A O 1
ATOM 1552 N N . SER A 1 194 ? 27.776 11.865 -16.900 1.00 38.94 194 SER A N 1
ATOM 1553 C CA . SER A 1 194 ? 27.041 13.068 -16.497 1.00 38.94 194 SER A CA 1
ATOM 1554 C C . SER A 1 194 ? 25.640 12.689 -16.022 1.00 38.94 194 SER A C 1
ATOM 1556 O O . SER A 1 194 ? 24.634 13.029 -16.635 1.00 38.94 194 SER A O 1
ATOM 1558 N N . ALA A 1 195 ? 25.582 11.943 -14.920 1.00 37.66 195 ALA A N 1
ATOM 1559 C CA . ALA A 1 195 ? 24.344 11.613 -14.225 1.00 37.66 195 ALA A CA 1
ATOM 1560 C C . ALA A 1 195 ? 24.244 12.433 -12.934 1.00 37.66 195 ALA A C 1
ATOM 1562 O O . ALA A 1 195 ? 24.477 11.916 -11.847 1.00 37.66 195 ALA A O 1
ATOM 1563 N N . ILE A 1 196 ? 23.917 13.722 -13.052 1.00 47.78 196 ILE A N 1
ATOM 1564 C CA . ILE A 1 196 ? 23.338 14.483 -11.937 1.00 47.78 196 ILE A CA 1
ATOM 1565 C C . ILE A 1 196 ? 22.278 15.447 -12.490 1.00 47.78 196 ILE A C 1
ATOM 1567 O O . ILE A 1 196 ? 22.623 16.542 -12.934 1.00 47.78 196 ILE A O 1
ATOM 1571 N N . PRO A 1 197 ? 20.981 15.086 -12.456 1.00 51.72 197 PRO A N 1
ATOM 1572 C CA . PRO A 1 197 ? 19.965 16.126 -12.539 1.00 51.72 197 PRO A CA 1
ATOM 1573 C C . PRO A 1 197 ? 18.773 15.844 -11.616 1.00 51.72 197 PRO A C 1
ATOM 1575 O O . PRO A 1 197 ? 17.868 15.099 -11.966 1.00 51.72 197 PRO A O 1
ATOM 1578 N N . ALA A 1 198 ? 18.766 16.477 -10.442 1.00 41.78 198 ALA A N 1
ATOM 1579 C CA . ALA A 1 198 ? 17.544 16.932 -9.758 1.00 41.78 198 ALA A CA 1
ATOM 1580 C C . ALA A 1 198 ? 17.915 17.761 -8.519 1.00 41.78 198 ALA A C 1
ATOM 1582 O O . ALA A 1 198 ? 17.510 18.913 -8.396 1.00 41.78 198 ALA A O 1
ATOM 1583 N N . LEU A 1 199 ? 18.776 17.216 -7.653 1.00 37.44 199 LEU A N 1
ATOM 1584 C CA . LEU A 1 199 ? 19.182 17.858 -6.395 1.00 37.44 199 LEU A CA 1
ATOM 1585 C C . LEU A 1 199 ? 20.012 19.137 -6.602 1.00 37.44 199 LEU A C 1
ATOM 1587 O O . LEU A 1 199 ? 19.797 20.124 -5.905 1.00 37.44 199 LEU A O 1
ATOM 1591 N N . THR A 1 200 ? 20.881 19.180 -7.616 1.00 43.12 200 THR A N 1
ATOM 1592 C CA . THR A 1 200 ? 21.713 20.365 -7.899 1.00 43.12 200 THR A CA 1
ATOM 1593 C C . THR A 1 200 ? 20.903 21.550 -8.430 1.00 43.12 200 THR A C 1
ATOM 1595 O O . THR A 1 200 ? 21.244 22.694 -8.151 1.00 43.12 200 THR A O 1
ATOM 1598 N N . ARG A 1 201 ? 19.792 21.313 -9.148 1.00 42.59 201 ARG A N 1
ATOM 1599 C CA . ARG A 1 201 ? 18.927 22.407 -9.630 1.00 42.59 201 ARG A CA 1
ATOM 1600 C C . ARG A 1 201 ? 18.080 23.019 -8.515 1.00 42.59 201 ARG A C 1
ATOM 1602 O O . ARG A 1 201 ? 17.795 24.207 -8.585 1.00 42.59 201 ARG A O 1
ATOM 1609 N N . LEU A 1 202 ? 17.722 22.250 -7.483 1.00 39.38 202 LEU A N 1
ATOM 1610 C CA . LEU A 1 202 ? 16.980 22.784 -6.338 1.00 39.38 202 LEU A CA 1
ATOM 1611 C C . LEU A 1 202 ? 17.868 23.662 -5.438 1.00 39.38 202 LEU A C 1
ATOM 1613 O O . LEU A 1 202 ? 17.402 24.673 -4.924 1.00 39.38 202 LEU A O 1
ATOM 1617 N N . LEU A 1 203 ? 19.156 23.321 -5.300 1.00 43.06 203 LEU A N 1
ATOM 1618 C CA . LEU A 1 203 ? 20.115 24.126 -4.533 1.00 43.06 203 LEU A CA 1
ATOM 1619 C C . LEU A 1 203 ? 20.450 25.463 -5.211 1.00 43.06 203 LEU A C 1
ATOM 1621 O O . LEU A 1 203 ? 20.576 26.466 -4.521 1.00 43.06 203 LEU A O 1
ATOM 1625 N N . VAL A 1 204 ? 20.510 25.512 -6.545 1.00 48.94 204 VAL A N 1
ATOM 1626 C CA . VAL A 1 204 ? 20.777 26.764 -7.283 1.00 48.94 204 VAL A CA 1
ATOM 1627 C C . VAL A 1 204 ? 19.590 27.737 -7.239 1.00 48.94 204 VAL A C 1
ATOM 1629 O O . VAL A 1 204 ? 19.794 28.945 -7.262 1.00 48.94 204 VAL A O 1
ATOM 1632 N N . VAL A 1 205 ? 18.352 27.243 -7.133 1.00 49.56 205 VAL A N 1
ATOM 1633 C CA . VAL A 1 205 ? 17.156 28.102 -7.009 1.00 49.56 205 VAL A CA 1
ATOM 1634 C C . VAL A 1 205 ? 16.966 28.631 -5.582 1.00 49.56 205 VAL A C 1
ATOM 1636 O O . VAL A 1 205 ? 16.361 29.677 -5.407 1.00 49.56 205 VAL A O 1
ATOM 1639 N N . LEU A 1 206 ? 17.508 27.958 -4.562 1.00 40.38 206 LEU A N 1
ATOM 1640 C CA . LEU A 1 206 ? 17.473 28.437 -3.172 1.00 40.38 206 LEU A CA 1
ATOM 1641 C C . LEU A 1 206 ? 18.649 29.361 -2.804 1.00 40.38 206 LEU A C 1
ATOM 1643 O O . LEU A 1 206 ? 18.698 29.853 -1.680 1.00 40.38 206 LEU A O 1
ATOM 1647 N N . GLN A 1 207 ? 19.594 29.584 -3.724 1.00 45.91 207 GLN A N 1
ATOM 1648 C CA . GLN A 1 207 ? 20.750 30.468 -3.529 1.00 45.91 207 GLN A CA 1
ATOM 1649 C C . GLN A 1 207 ? 20.681 31.781 -4.332 1.00 45.91 207 GLN A C 1
ATOM 1651 O O . GLN A 1 207 ? 21.651 32.535 -4.297 1.00 45.91 207 GLN A O 1
ATOM 1656 N N . ASN A 1 208 ? 19.562 32.070 -5.011 1.00 39.06 208 ASN A N 1
ATOM 1657 C CA . ASN A 1 208 ? 19.292 33.356 -5.671 1.00 39.06 208 ASN A CA 1
ATOM 1658 C C . ASN A 1 208 ? 18.026 34.006 -5.117 1.00 39.06 208 ASN A C 1
ATOM 1660 O O . ASN A 1 208 ? 16.996 33.298 -5.056 1.00 39.06 208 ASN A O 1
#

Organism: Branchiostoma lanceolatum (NCBI:txid7740)

Secondary structure (DSSP, 8-state):
--HHHHH-GGGTT--TTSHHHHHHHHHHHHHHHHHHHHHHHHHHTT-HHHHHS-HHHHHHHHHHHHHHHHHHHHHHHHHHHHHH-GGGHHHH-SS---HHHHHHHHHHHHHHHHH--SHHHHHHHHHHHHHHHHHHHHHHHHHHHHT---HHHHHHHHHHHHHHHHHHHHTTTTTSSSSS----TT-----------SHHHHHHHS--

pLDDT: mean 70.81, std 17.93, range [32.66, 93.56]

Foldseek 3Di:
DAPQCVVPVVLQVDDLLDVVNLCCLLVVLLVVLVVQLVVLLVVLVVPPVLVPDDPLVSLVVSLVVSVVVLVVVCVVLLVCLLPPPCVLCVVQDDDDPDPVSNVVSVVVSVCCCQLVPGSSNSSNLSSQLSSLVNSLCSLVVSCVVVVNDPPVVNVVSVVSNVVSVVSSVVSSVVVVPPPVDDDDPDDPDDDDDDPDPDVVVVVVVVVD